Protein AF-A0A081PSC5-F1 (afdb_monomer)

Organism: Streptococcus mitis (NCBI:txid28037)

Mean predicted aligned error: 7.34 Å

Nearest PDB structures (foldseek):
  4cnk-assembly1_A  TM=9.773E-01  e=4.442E-30  Streptococcus cristatus
  2i0z-assembly1_A  TM=8.316E-01  e=9.044E-18  Bacillus cereus
  3v76-assembly1_A-2  TM=8.269E-01  e=2.767E-14  Sinorhizobium meliloti 1021
  2gqf-assembly1_A  TM=8.252E-01  e=1.119E-12  Haemophilus influenzae
  3tpz-assembly1_A  TM=3.972E-01  e=2.425E+00  Escherichia coli K-12

InterPro domains:
  IPR004792 3-Dehydro-bile acid delta(4,6)-reductase-like [PTHR42887] (6-191)
  IPR004792 3-Dehydro-bile acid delta(4,6)-reductase-like [TIGR00275] (6-190)
  IPR023166 BaiN-like, insert domain superfamily [G3DSA:1.10.8.260] (64-120)
  IPR036188 FAD/NAD(P)-binding domain superfamily [G3DSA:3.50.50.60] (138-189)
  IPR036188 FAD/NAD(P)-binding domain superfamily [SSF51905] (135-189)
  IPR055178 RsdA/BaiN/AoA(So)-like, insert domain [PF22780] (6-137)

Radius of gyration: 23.19 Å; Cα contacts (8 Å, |Δi|>4): 315; chains: 1; bounding box: 60×27×67 Å

Structure (mmCIF, N/CA/C/O backbone):
data_AF-A0A081PSC5-F1
#
_entry.id   AF-A0A081PSC5-F1
#
loop_
_atom_site.group_PDB
_atom_site.id
_atom_site.type_symbol
_atom_site.label_atom_id
_atom_site.label_alt_id
_atom_site.label_comp_id
_atom_site.label_asym_id
_atom_site.label_entity_id
_atom_site.label_seq_id
_atom_site.pdbx_PDB_ins_code
_atom_site.Cartn_x
_atom_site.Cartn_y
_atom_site.Cartn_z
_atom_site.occupancy
_atom_site.B_iso_or_equiv
_atom_site.auth_seq_id
_atom_site.auth_comp_id
_atom_site.auth_asym_id
_atom_site.auth_atom_id
_atom_site.pdbx_PDB_model_num
ATOM 1 N N . MET A 1 1 ? -7.783 4.912 -7.500 1.00 77.50 1 MET A N 1
ATOM 2 C CA . MET A 1 1 ? -9.052 5.611 -7.232 1.00 77.50 1 MET A CA 1
ATOM 3 C C . MET A 1 1 ? -9.959 4.643 -6.516 1.00 77.50 1 MET A C 1
ATOM 5 O O . MET A 1 1 ? -9.933 3.459 -6.837 1.00 77.50 1 MET A O 1
ATOM 9 N N . THR A 1 2 ? -10.678 5.112 -5.511 1.00 73.38 2 THR A N 1
ATOM 10 C CA . THR A 1 2 ? -11.573 4.279 -4.696 1.00 73.38 2 THR A CA 1
ATOM 11 C C . THR A 1 2 ? -12.875 5.039 -4.477 1.00 73.38 2 THR A C 1
ATOM 13 O O . THR A 1 2 ? -12.908 6.237 -4.732 1.00 73.38 2 THR A O 1
ATOM 16 N N . ASP A 1 3 ? -13.924 4.361 -4.019 1.00 67.44 3 ASP A N 1
ATOM 17 C CA . ASP A 1 3 ? -15.163 5.006 -3.547 1.00 67.44 3 ASP A CA 1
ATOM 18 C C . ASP A 1 3 ? -15.202 4.988 -2.011 1.00 67.44 3 ASP A C 1
ATOM 20 O O . ASP A 1 3 ? -16.094 4.453 -1.362 1.00 67.44 3 ASP A O 1
ATOM 24 N N . PHE A 1 4 ? -14.099 5.443 -1.423 1.00 67.75 4 PHE A N 1
ATOM 25 C CA . PHE A 1 4 ? -13.811 5.317 0.005 1.00 67.75 4 PHE A CA 1
ATOM 26 C C . PHE A 1 4 ? -14.145 6.656 0.686 1.00 67.75 4 PHE A C 1
ATOM 28 O O . PHE A 1 4 ? -14.132 7.673 -0.001 1.00 67.75 4 PHE A O 1
ATOM 35 N N . PRO A 1 5 ? -14.458 6.746 1.992 1.00 63.97 5 PRO A N 1
ATOM 36 C CA . PRO A 1 5 ? -14.824 8.020 2.624 1.00 63.97 5 PRO A CA 1
ATOM 37 C C . PRO A 1 5 ? -13.650 9.022 2.665 1.00 63.97 5 PRO A C 1
ATOM 39 O O . PRO A 1 5 ? -12.951 9.195 3.664 1.00 63.97 5 PRO A O 1
ATOM 42 N N . HIS A 1 6 ? -13.447 9.720 1.544 1.00 64.94 6 HIS A N 1
ATOM 43 C CA . HIS A 1 6 ? -12.263 10.525 1.252 1.00 64.94 6 HIS A CA 1
ATOM 44 C C . HIS A 1 6 ? -12.118 11.733 2.174 1.00 64.94 6 HIS A C 1
ATOM 46 O O . HIS A 1 6 ? -11.002 12.084 2.542 1.00 64.94 6 HIS A O 1
ATOM 52 N N . LYS A 1 7 ? -13.221 12.360 2.599 1.00 70.88 7 LYS A N 1
ATOM 53 C CA . LYS A 1 7 ? -13.154 13.558 3.452 1.00 70.88 7 LYS A CA 1
ATOM 54 C C . LYS A 1 7 ? -12.634 13.264 4.858 1.00 70.88 7 LYS A C 1
ATOM 56 O O . LYS A 1 7 ? -11.914 14.093 5.407 1.00 70.88 7 LYS A O 1
ATOM 61 N N . THR A 1 8 ? -12.973 12.106 5.419 1.00 82.69 8 THR A N 1
ATOM 62 C CA . THR A 1 8 ? -12.641 11.768 6.809 1.00 82.69 8 THR A CA 1
ATOM 63 C C . THR A 1 8 ? -11.165 11.408 6.951 1.00 82.69 8 THR A C 1
ATOM 65 O O . THR A 1 8 ? -10.491 11.874 7.871 1.00 82.69 8 THR A O 1
ATOM 68 N N . LEU A 1 9 ? -10.641 10.627 6.002 1.00 91.19 9 LEU A N 1
ATOM 69 C CA . LEU A 1 9 ? -9.324 10.002 6.133 1.00 91.19 9 LEU A CA 1
ATOM 70 C C . LEU A 1 9 ? -8.232 10.648 5.272 1.00 91.19 9 LEU A C 1
ATOM 72 O O . LEU A 1 9 ? -7.061 10.342 5.471 1.00 91.19 9 LEU A O 1
ATOM 76 N N . GLN A 1 10 ? -8.558 11.574 4.360 1.00 91.06 10 GLN A N 1
ATOM 77 C CA . GLN A 1 10 ? -7.541 12.241 3.536 1.00 91.06 10 GLN A CA 1
ATOM 78 C C . GLN A 1 10 ? -6.409 12.870 4.366 1.00 91.06 10 GLN A C 1
ATOM 80 O O . GLN A 1 10 ? -6.628 13.523 5.396 1.00 91.06 10 GLN A O 1
ATOM 85 N N . GLY A 1 11 ? -5.184 12.688 3.878 1.00 90.88 11 GLY A N 1
ATOM 86 C CA . GLY A 1 11 ? -3.958 13.185 4.492 1.00 90.88 11 GLY A CA 1
ATOM 87 C C . GLY A 1 11 ? -3.448 12.345 5.663 1.00 90.88 11 GLY A C 1
ATOM 88 O O . GLY A 1 11 ? -2.454 12.730 6.265 1.00 90.88 11 GLY A O 1
ATOM 89 N N . ILE A 1 12 ? -4.110 11.238 6.018 1.00 94.88 12 ILE A N 1
ATOM 90 C CA . ILE A 1 12 ? -3.565 10.280 6.987 1.00 94.88 12 ILE A CA 1
ATOM 91 C C . ILE A 1 12 ? -2.565 9.377 6.267 1.00 94.88 12 ILE A C 1
ATOM 93 O O . ILE A 1 12 ? -2.915 8.740 5.269 1.00 94.88 12 ILE A O 1
ATOM 97 N N . SER A 1 13 ? -1.354 9.314 6.810 1.00 95.31 13 SER A N 1
ATOM 98 C CA . SER A 1 13 ? -0.357 8.299 6.478 1.00 95.31 13 SER A CA 1
ATOM 99 C C . SER A 1 13 ? -0.366 7.211 7.547 1.00 95.31 13 SER A C 1
ATOM 101 O O . SER A 1 13 ? -0.557 7.511 8.726 1.00 95.31 13 SER A O 1
ATOM 103 N N . LEU A 1 14 ? -0.174 5.968 7.123 1.00 96.62 14 LEU A N 1
ATOM 104 C CA . LEU A 1 14 ? 0.049 4.816 7.986 1.00 96.62 14 LEU A CA 1
ATOM 105 C C . LEU A 1 14 ? 1.351 4.149 7.564 1.00 96.62 14 LEU A C 1
ATOM 107 O O . LEU A 1 14 ? 1.588 4.025 6.362 1.00 96.62 14 LEU A O 1
ATO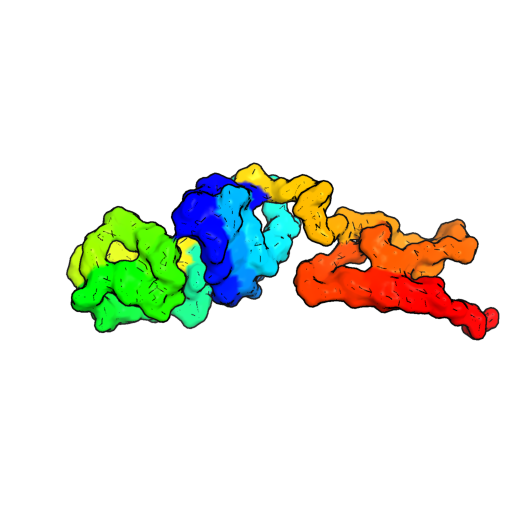M 111 N N . ASP A 1 15 ? 2.128 3.692 8.535 1.00 96.44 15 ASP A N 1
ATOM 112 C CA . ASP A 1 15 ? 3.412 3.034 8.309 1.00 96.44 15 ASP A CA 1
ATOM 113 C C . ASP A 1 15 ? 3.234 1.514 8.377 1.00 96.44 15 ASP A C 1
ATOM 115 O O . ASP A 1 15 ? 2.436 1.016 9.173 1.00 96.44 15 ASP A O 1
ATOM 119 N N . ASP A 1 16 ? 3.946 0.789 7.511 1.00 96.38 16 ASP A N 1
ATOM 120 C CA . ASP A 1 16 ? 4.007 -0.683 7.501 1.00 96.38 16 ASP A CA 1
ATOM 121 C C . ASP A 1 16 ? 2.653 -1.420 7.554 1.00 96.38 16 ASP A C 1
ATOM 123 O O . ASP A 1 16 ? 2.534 -2.501 8.128 1.00 96.38 16 ASP A O 1
ATOM 127 N N . VAL A 1 17 ? 1.620 -0.885 6.896 1.00 98.06 17 VAL A N 1
ATOM 128 C CA . VAL A 1 17 ? 0.311 -1.551 6.774 1.00 98.06 17 VAL A CA 1
ATOM 129 C C . VAL A 1 17 ? 0.300 -2.585 5.658 1.00 98.06 17 VAL A C 1
ATOM 131 O O . VAL A 1 17 ? 1.066 -2.485 4.698 1.00 98.06 17 VAL A O 1
ATOM 134 N N . THR A 1 18 ? -0.603 -3.565 5.737 1.00 98.56 18 THR A N 1
ATOM 135 C CA . THR A 1 18 ? -0.687 -4.632 4.731 1.00 98.56 18 THR A CA 1
ATOM 136 C C . THR A 1 18 ? -1.912 -4.476 3.840 1.00 98.56 18 THR A C 1
ATOM 138 O O . THR A 1 18 ? -3.053 -4.529 4.290 1.00 98.56 18 THR A O 1
ATOM 141 N N . LEU A 1 19 ? -1.671 -4.313 2.539 1.00 97.94 19 LEU A N 1
ATOM 142 C CA . LEU A 1 19 ? -2.693 -4.234 1.503 1.00 97.94 19 LEU A CA 1
ATOM 143 C C . LEU A 1 19 ? -2.700 -5.530 0.686 1.00 97.94 19 LEU A C 1
ATOM 145 O O . LEU A 1 19 ? -1.663 -5.953 0.169 1.00 97.94 19 LEU A O 1
ATOM 149 N N . SER A 1 20 ? -3.879 -6.127 0.524 1.00 98.19 20 SER A N 1
ATOM 150 C CA . SER A 1 20 ? -4.038 -7.458 -0.067 1.00 98.19 20 SER A CA 1
ATOM 151 C C . SER A 1 20 ? -5.105 -7.498 -1.161 1.00 98.19 20 SER A C 1
ATOM 153 O O . SER A 1 20 ? -6.179 -6.904 -1.029 1.00 98.19 20 SER A O 1
ATOM 155 N N . TYR A 1 21 ? -4.818 -8.241 -2.234 1.00 97.31 21 TYR A N 1
ATOM 156 C CA . TYR A 1 21 ? -5.745 -8.553 -3.323 1.00 97.31 21 TYR A CA 1
ATOM 157 C C . TYR A 1 21 ? -5.429 -9.912 -3.960 1.00 97.31 21 TYR A C 1
ATOM 159 O O . TYR A 1 21 ? -4.384 -10.098 -4.591 1.00 97.31 21 TYR A O 1
ATOM 167 N N . GLY A 1 22 ? -6.343 -10.877 -3.821 1.00 95.00 22 GLY A N 1
ATOM 168 C CA . GLY A 1 22 ? -6.116 -12.250 -4.276 1.00 95.00 22 GLY A CA 1
ATOM 169 C C . GLY A 1 22 ? -4.854 -12.835 -3.636 1.00 95.00 22 GLY A C 1
ATOM 170 O O . GLY A 1 22 ? -4.746 -12.891 -2.417 1.00 95.00 22 GLY A O 1
ATOM 171 N N . LYS A 1 23 ? -3.879 -13.234 -4.461 1.00 95.44 23 LYS A N 1
ATOM 172 C CA . LYS A 1 23 ? -2.571 -13.744 -4.005 1.00 95.44 23 LYS A CA 1
ATOM 173 C C . LYS A 1 23 ? -1.525 -12.656 -3.725 1.00 95.44 23 LYS A C 1
ATOM 175 O O . LYS A 1 23 ? -0.403 -12.978 -3.346 1.00 95.44 23 LYS A O 1
ATOM 180 N N . HIS A 1 24 ? -1.836 -11.395 -4.014 1.00 97.19 24 HIS A N 1
ATOM 181 C CA . HIS A 1 24 ? -0.899 -10.285 -3.883 1.00 97.19 24 HIS A CA 1
ATOM 182 C C . HIS A 1 24 ? -1.039 -9.662 -2.499 1.00 97.19 24 HIS A C 1
ATOM 184 O O . HIS A 1 24 ? -2.122 -9.201 -2.145 1.00 97.19 24 HIS A O 1
ATOM 190 N N . VAL A 1 25 ? 0.057 -9.633 -1.745 1.00 98.00 25 VAL A N 1
ATOM 191 C CA . VAL A 1 25 ? 0.138 -9.065 -0.395 1.00 98.00 25 VAL A CA 1
ATOM 192 C C . VAL A 1 25 ? 1.325 -8.111 -0.369 1.00 98.00 25 VAL A C 1
ATOM 194 O O . VAL A 1 25 ? 2.425 -8.484 -0.781 1.00 98.00 25 VAL A O 1
ATOM 197 N N . ILE A 1 26 ? 1.097 -6.864 0.039 1.00 97.75 26 ILE A N 1
ATOM 198 C CA . ILE A 1 26 ? 2.121 -5.818 0.086 1.00 97.75 26 ILE A CA 1
ATOM 199 C C . ILE A 1 26 ? 2.062 -5.134 1.445 1.00 97.75 26 ILE A C 1
ATOM 201 O O . ILE A 1 26 ? 1.050 -4.515 1.767 1.00 97.75 26 ILE A O 1
ATOM 205 N N . THR A 1 27 ? 3.169 -5.185 2.181 1.00 98.12 27 THR A N 1
ATOM 206 C CA . THR A 1 27 ? 3.359 -4.446 3.435 1.00 98.12 27 THR A CA 1
ATOM 207 C C . THR A 1 27 ? 4.270 -3.250 3.189 1.00 98.12 27 THR A C 1
ATOM 209 O O . THR A 1 27 ? 5.391 -3.427 2.702 1.00 98.12 27 THR A O 1
ATOM 212 N N . HIS A 1 28 ? 3.752 -2.041 3.413 1.00 97.31 28 HIS A N 1
ATOM 213 C CA . HIS A 1 28 ? 4.481 -0.772 3.320 1.00 97.31 28 HIS A CA 1
ATOM 214 C C . HIS A 1 28 ? 3.583 0.388 3.777 1.00 97.31 28 HIS A C 1
ATOM 216 O O . HIS A 1 28 ? 2.371 0.233 3.912 1.00 97.31 28 HIS A O 1
ATOM 222 N N . ASP A 1 29 ? 4.154 1.583 3.870 1.00 96.31 29 ASP A N 1
ATOM 223 C CA . ASP A 1 29 ? 3.412 2.823 4.076 1.00 96.31 29 ASP A CA 1
ATOM 224 C C . ASP A 1 29 ? 2.289 3.055 3.051 1.00 96.31 29 ASP A C 1
ATOM 226 O O . ASP A 1 29 ? 2.409 2.804 1.838 1.00 96.31 29 ASP A O 1
ATOM 230 N N . LEU A 1 30 ? 1.199 3.622 3.557 1.00 96.75 30 LEU A N 1
ATOM 231 C CA . LEU A 1 30 ? -0.016 3.944 2.827 1.00 96.75 30 LEU A CA 1
ATOM 232 C C . LEU A 1 30 ? -0.443 5.377 3.134 1.00 96.75 30 LEU A C 1
ATOM 234 O O . LEU A 1 30 ? -0.438 5.809 4.281 1.00 96.75 30 LEU A O 1
ATOM 238 N N . LEU A 1 31 ? -0.880 6.101 2.107 1.00 94.75 31 LEU A N 1
ATOM 239 C CA . LEU A 1 31 ? -1.438 7.444 2.239 1.00 94.75 31 LEU A CA 1
ATOM 240 C C . LEU A 1 31 ? -2.881 7.463 1.739 1.00 94.75 31 LEU A C 1
ATOM 242 O O . LEU A 1 31 ? -3.151 7.148 0.578 1.00 94.75 31 LEU A O 1
ATOM 246 N N . PHE A 1 32 ? -3.804 7.923 2.575 1.00 93.94 32 PHE A N 1
ATOM 247 C CA . PHE A 1 32 ? -5.156 8.253 2.138 1.00 93.94 32 PHE A CA 1
ATOM 248 C C . PHE A 1 32 ? -5.172 9.628 1.461 1.00 93.94 32 PHE A C 1
ATOM 250 O O . PHE A 1 32 ? -4.710 10.627 2.010 1.00 93.94 32 PHE A O 1
ATOM 257 N N . THR A 1 33 ? -5.747 9.709 0.265 1.00 91.31 33 THR A N 1
ATOM 258 C CA . THR A 1 33 ? -5.845 10.942 -0.532 1.00 91.31 33 THR A CA 1
ATOM 259 C C . THR A 1 33 ? -7.301 11.273 -0.858 1.00 91.31 33 THR A C 1
ATOM 261 O O . THR A 1 33 ? -8.198 10.439 -0.711 1.00 91.31 33 THR A O 1
ATOM 264 N N . HIS A 1 34 ? -7.535 12.482 -1.371 1.00 85.12 34 HIS A N 1
ATOM 265 C CA . HIS A 1 34 ? -8.867 12.952 -1.763 1.00 85.12 34 HIS A CA 1
ATOM 266 C C . HIS A 1 34 ? -9.496 12.172 -2.934 1.00 85.12 34 HIS A C 1
ATOM 268 O O . HIS A 1 34 ? -10.688 12.316 -3.176 1.00 85.12 34 HIS A O 1
ATOM 274 N N . PHE A 1 35 ? -8.721 11.350 -3.651 1.00 82.94 35 PHE A N 1
ATOM 275 C CA . PHE A 1 35 ? -9.189 10.550 -4.793 1.00 82.94 35 PHE A CA 1
ATOM 276 C C . PHE A 1 35 ? -8.926 9.042 -4.650 1.00 82.94 35 PHE A C 1
ATOM 278 O O . PHE A 1 35 ? -9.171 8.280 -5.588 1.00 82.94 35 PHE A O 1
ATOM 285 N N . GLY A 1 36 ? -8.343 8.577 -3.542 1.00 88.81 36 GLY A N 1
ATOM 286 C CA . GLY A 1 36 ? -7.940 7.175 -3.419 1.00 88.81 36 GLY A CA 1
ATOM 287 C C . GLY A 1 36 ? -6.840 6.910 -2.410 1.00 88.81 36 GLY A C 1
ATOM 288 O O . GLY A 1 36 ? -6.571 7.708 -1.516 1.00 88.81 36 GLY A O 1
ATOM 289 N N . LEU A 1 37 ? -6.167 5.787 -2.621 1.00 93.00 37 LEU A N 1
ATOM 290 C CA . LEU A 1 37 ? -4.963 5.398 -1.905 1.00 93.00 37 LEU A CA 1
ATOM 291 C C . LEU A 1 37 ? -3.716 5.791 -2.707 1.00 93.00 37 LEU A C 1
ATOM 293 O O . LEU A 1 37 ? -3.699 5.695 -3.937 1.00 93.00 37 LEU A O 1
ATOM 297 N N . SER A 1 38 ? -2.683 6.215 -1.993 1.00 91.62 38 SER A N 1
ATOM 298 C CA . SER A 1 38 ? -1.334 6.500 -2.477 1.00 91.62 38 SER A CA 1
ATOM 299 C C . SER A 1 38 ? -0.318 5.915 -1.486 1.00 91.62 38 SER A C 1
ATOM 301 O O . SER A 1 38 ? -0.672 5.108 -0.626 1.00 91.62 38 SER A O 1
ATOM 303 N N . GLY A 1 39 ? 0.947 6.295 -1.611 1.00 92.19 39 GLY A N 1
ATOM 304 C CA . GLY A 1 39 ? 2.045 5.706 -0.854 1.00 92.19 39 GLY A CA 1
ATOM 305 C C . GLY A 1 39 ? 2.539 4.394 -1.477 1.00 92.19 39 GLY A C 1
ATOM 306 O O . GLY A 1 39 ? 1.892 3.840 -2.376 1.00 92.19 39 GLY A O 1
ATOM 307 N N . PRO A 1 40 ? 3.714 3.904 -1.056 1.00 93.25 40 PRO A N 1
ATOM 308 C CA . PRO A 1 40 ? 4.356 2.749 -1.674 1.00 93.25 40 PRO A CA 1
ATOM 309 C C . PRO A 1 40 ? 3.481 1.488 -1.717 1.00 93.25 40 PRO A C 1
ATOM 311 O O . PRO A 1 40 ? 3.495 0.800 -2.741 1.00 93.25 40 PRO A O 1
ATOM 314 N N . ALA A 1 41 ? 2.677 1.210 -0.682 1.00 95.69 41 ALA A N 1
ATOM 315 C CA . ALA A 1 41 ? 1.779 0.053 -0.676 1.00 95.69 41 ALA A CA 1
ATOM 316 C C . ALA A 1 41 ? 0.752 0.124 -1.819 1.00 95.69 41 ALA A C 1
ATOM 318 O O . ALA A 1 41 ? 0.646 -0.800 -2.633 1.00 95.69 41 ALA A O 1
ATOM 319 N N . ALA A 1 42 ? 0.053 1.256 -1.949 1.00 94.06 42 ALA A N 1
ATOM 320 C CA . ALA A 1 42 ? -0.933 1.463 -3.009 1.00 94.06 42 ALA A CA 1
ATOM 321 C C . ALA A 1 42 ? -0.291 1.502 -4.403 1.00 94.06 42 ALA A C 1
ATOM 323 O O . ALA A 1 42 ? -0.833 0.928 -5.348 1.00 94.06 42 ALA A O 1
ATOM 324 N N . LEU A 1 43 ? 0.874 2.145 -4.543 1.00 91.31 43 LEU A N 1
ATOM 325 C CA . LEU A 1 43 ? 1.589 2.240 -5.818 1.00 91.31 43 LEU A CA 1
ATOM 326 C C . LEU A 1 43 ? 2.030 0.863 -6.320 1.00 91.31 43 LEU A C 1
ATOM 328 O O . LEU A 1 43 ? 1.834 0.548 -7.495 1.00 91.31 43 LEU A O 1
ATOM 332 N N . ARG A 1 44 ? 2.558 0.009 -5.438 1.00 91.94 44 ARG A N 1
ATOM 333 C CA . ARG A 1 44 ? 2.899 -1.377 -5.784 1.00 91.94 44 ARG A CA 1
ATOM 334 C C . ARG A 1 44 ? 1.642 -2.177 -6.132 1.00 91.94 44 ARG A C 1
ATOM 336 O O . ARG A 1 44 ? 1.615 -2.833 -7.174 1.00 91.94 44 ARG A O 1
ATOM 343 N N . MET A 1 45 ? 0.579 -2.050 -5.332 1.00 94.56 45 MET A N 1
ATOM 344 C CA . MET A 1 45 ? -0.683 -2.764 -5.559 1.00 94.56 45 MET A CA 1
ATOM 345 C C . MET A 1 45 ? -1.367 -2.353 -6.872 1.00 94.56 45 MET A C 1
ATOM 347 O O . MET A 1 45 ? -1.991 -3.181 -7.534 1.00 94.56 45 MET A O 1
ATOM 351 N N . SER A 1 46 ? -1.182 -1.104 -7.317 1.00 91.38 46 SER A N 1
ATOM 352 C CA . SER A 1 46 ? -1.756 -0.573 -8.565 1.00 91.38 46 SER A CA 1
ATOM 353 C C . SER A 1 46 ? -1.361 -1.359 -9.826 1.00 91.38 46 SER A C 1
ATOM 355 O O . SER A 1 46 ? -2.063 -1.305 -10.840 1.00 91.38 46 SER A O 1
ATOM 357 N N . SER A 1 47 ? -0.267 -2.127 -9.766 1.00 88.69 47 SER A N 1
ATOM 358 C CA . SER A 1 47 ? 0.168 -3.010 -10.855 1.00 88.69 47 SER A CA 1
ATOM 359 C C . SER A 1 47 ? -0.762 -4.209 -11.066 1.00 88.69 47 SER A C 1
ATOM 361 O O . SER A 1 47 ? -0.753 -4.793 -12.151 1.00 88.69 47 SER A O 1
ATOM 363 N N . PHE A 1 48 ? -1.562 -4.565 -10.057 1.00 90.56 48 PHE A N 1
ATOM 364 C CA . PHE A 1 48 ? -2.409 -5.762 -10.038 1.00 90.56 48 PHE A CA 1
ATOM 365 C C . PHE A 1 48 ? -3.909 -5.459 -10.135 1.00 90.56 48 PHE A C 1
ATOM 367 O O . PHE A 1 48 ? -4.693 -6.387 -10.315 1.00 90.56 48 PHE A O 1
ATOM 374 N N . VAL A 1 49 ? -4.305 -4.185 -10.064 1.00 90.75 49 VAL A N 1
ATOM 375 C CA . VAL A 1 49 ? -5.711 -3.749 -10.115 1.00 90.75 49 VAL A CA 1
ATOM 376 C C . VAL A 1 49 ? -5.989 -2.842 -11.313 1.00 90.75 49 VAL A C 1
ATOM 378 O O . VAL A 1 49 ? -5.095 -2.159 -11.830 1.00 90.75 49 VAL A O 1
ATOM 381 N N . LYS A 1 50 ? -7.238 -2.837 -11.785 1.00 85.75 50 LYS A N 1
ATOM 382 C CA . LYS A 1 50 ? -7.678 -2.045 -12.946 1.00 8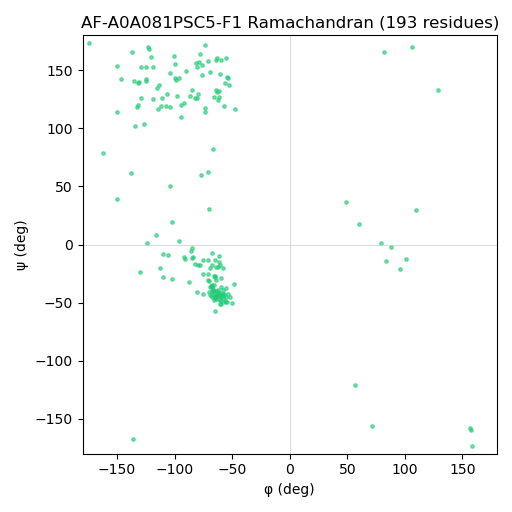5.75 50 LYS A CA 1
ATOM 383 C C . LYS A 1 50 ? -8.938 -1.214 -12.677 1.00 85.75 50 LYS A C 1
ATOM 385 O O . LYS A 1 50 ? -9.096 -0.182 -13.327 1.00 85.75 50 LYS A O 1
ATOM 390 N N . GLY A 1 51 ? -9.763 -1.603 -11.711 1.00 88.06 51 GLY A N 1
ATOM 391 C CA . GLY A 1 51 ? -11.078 -1.050 -11.388 1.00 88.06 51 GLY A CA 1
ATOM 392 C C . GLY A 1 51 ? -12.126 -2.167 -11.307 1.00 88.06 51 GLY A C 1
ATOM 393 O O . GLY A 1 51 ? -12.195 -3.012 -12.196 1.00 88.06 51 GLY A O 1
ATOM 394 N N . GLY A 1 52 ? -12.947 -2.152 -10.254 1.00 89.81 52 GLY A N 1
ATOM 395 C CA . GLY A 1 52 ? -13.950 -3.173 -9.929 1.00 89.81 52 GLY A CA 1
ATOM 396 C C . GLY A 1 52 ? -13.512 -4.157 -8.837 1.00 89.81 52 GLY A C 1
ATOM 397 O O . GLY A 1 52 ? -14.345 -4.884 -8.302 1.00 89.81 52 GLY A O 1
ATOM 398 N N . GLU A 1 53 ? -12.228 -4.181 -8.478 1.00 94.19 53 GLU A N 1
ATOM 399 C CA . GLU A 1 53 ? -11.700 -5.033 -7.413 1.00 94.19 53 GLU A CA 1
ATOM 400 C C . GLU A 1 53 ? -11.981 -4.468 -6.009 1.00 94.19 53 GLU A C 1
ATOM 402 O O . GLU A 1 53 ? -12.132 -3.260 -5.824 1.00 94.19 53 GLU A O 1
ATOM 407 N N . VAL A 1 54 ? -11.975 -5.334 -4.992 1.00 95.62 54 VAL A N 1
ATOM 408 C CA . VAL A 1 54 ? -12.041 -4.937 -3.576 1.00 95.62 54 VAL A CA 1
ATOM 409 C C . VAL A 1 54 ? -10.735 -5.324 -2.893 1.00 95.62 54 VAL A C 1
ATOM 411 O O . VAL A 1 54 ? -10.399 -6.505 -2.801 1.00 95.62 54 VAL A O 1
ATOM 414 N N . LEU A 1 55 ? -9.997 -4.323 -2.419 1.00 96.44 55 LEU A N 1
ATOM 415 C CA . LEU A 1 55 ? -8.785 -4.521 -1.628 1.00 96.44 55 LEU A CA 1
ATOM 416 C C . LEU A 1 55 ? -9.145 -4.818 -0.172 1.00 96.44 55 LEU A C 1
ATOM 418 O O . LEU A 1 55 ? -10.177 -4.363 0.320 1.00 96.44 55 LEU A O 1
ATOM 422 N N . SER A 1 56 ? -8.270 -5.540 0.522 1.00 97.75 56 SER A N 1
ATOM 423 C CA . SER A 1 56 ? -8.314 -5.704 1.977 1.00 97.75 56 SER A CA 1
ATOM 424 C C . SER A 1 56 ? -7.125 -4.974 2.586 1.00 97.75 56 SER A C 1
ATOM 426 O O . SER A 1 56 ? -5.995 -5.221 2.168 1.00 97.75 56 SER A O 1
ATOM 428 N N . LEU A 1 57 ? -7.375 -4.084 3.540 1.00 97.88 57 LEU A N 1
ATOM 429 C CA . LEU A 1 57 ? -6.349 -3.354 4.275 1.00 97.88 57 LEU A CA 1
ATOM 430 C C . LEU A 1 57 ? -6.330 -3.816 5.733 1.00 97.88 57 LEU A C 1
ATOM 432 O O . LEU A 1 57 ? -7.314 -3.649 6.447 1.00 97.88 57 LEU A O 1
ATOM 436 N N . ASP A 1 58 ? -5.195 -4.353 6.154 1.00 98.44 58 ASP A N 1
ATOM 437 C CA . ASP A 1 58 ? -4.855 -4.582 7.553 1.00 98.44 58 ASP A CA 1
ATOM 438 C C . ASP A 1 58 ? -4.053 -3.379 8.051 1.00 98.44 58 ASP A C 1
ATOM 440 O O . ASP A 1 58 ? -2.924 -3.150 7.600 1.00 98.44 58 ASP A O 1
ATOM 444 N N . VAL A 1 59 ? -4.657 -2.575 8.930 1.00 97.25 59 VAL A N 1
ATOM 445 C CA . VAL A 1 59 ? -4.024 -1.346 9.437 1.00 97.25 59 VAL A CA 1
ATOM 446 C C . VAL A 1 59 ? -3.083 -1.591 10.621 1.00 97.25 59 VAL A C 1
ATOM 448 O O . VAL A 1 59 ? -2.368 -0.670 11.002 1.00 97.25 59 VAL A O 1
ATOM 451 N N . LEU A 1 60 ? -3.085 -2.796 11.204 1.00 97.62 60 LEU A N 1
ATOM 452 C CA . LEU A 1 60 ? -2.228 -3.184 12.331 1.00 97.62 60 LEU A CA 1
ATOM 453 C C . LEU A 1 60 ? -1.668 -4.603 12.117 1.00 97.62 60 LEU A C 1
ATOM 455 O O . LEU A 1 60 ? -1.956 -5.500 12.911 1.00 97.62 60 LEU A O 1
ATOM 459 N N . PRO A 1 61 ? -0.886 -4.857 11.051 1.00 97.38 61 PRO A N 1
ATOM 460 C CA . PRO A 1 61 ? -0.378 -6.198 10.738 1.00 97.38 61 PRO A CA 1
ATOM 461 C C . PRO A 1 61 ? 0.539 -6.797 11.811 1.00 97.38 61 PRO A C 1
ATOM 463 O O . PRO A 1 61 ? 0.713 -8.010 11.862 1.00 97.38 61 PRO A O 1
ATOM 466 N N . GLN A 1 62 ? 1.099 -5.961 12.680 1.00 96.38 62 GLN A N 1
ATOM 467 C CA . GLN A 1 62 ? 1.940 -6.338 13.809 1.00 96.38 62 GLN A CA 1
ATOM 468 C C . GLN A 1 62 ? 1.173 -6.920 15.008 1.00 96.38 62 GLN A C 1
ATOM 470 O O . GLN A 1 62 ? 1.812 -7.461 15.903 1.00 96.38 62 GLN A O 1
ATOM 475 N N . LEU A 1 63 ? -0.158 -6.795 15.045 1.00 97.12 63 LEU A N 1
ATOM 476 C CA . LEU A 1 63 ? -1.011 -7.366 16.093 1.00 97.12 63 LEU A CA 1
ATOM 477 C C . LEU A 1 63 ? -1.936 -8.421 15.489 1.00 97.12 63 LEU A C 1
ATOM 479 O O . LEU A 1 63 ? -2.536 -8.180 14.436 1.00 97.12 63 LEU A O 1
ATOM 483 N N . SER A 1 64 ? -2.075 -9.575 16.140 1.00 97.88 64 SER A N 1
ATOM 484 C CA . SER A 1 64 ? -3.080 -10.566 15.748 1.00 97.88 64 SER A CA 1
ATOM 485 C C . SER A 1 64 ? -4.501 -10.118 16.134 1.00 97.88 64 SER A C 1
ATOM 487 O O . SER A 1 64 ? -4.697 -9.104 16.810 1.00 97.88 64 SER A O 1
ATOM 489 N N . GLU A 1 65 ? -5.520 -10.855 15.686 1.00 97.69 65 GLU A N 1
ATOM 490 C CA . GLU A 1 65 ? -6.906 -10.618 16.123 1.00 97.69 65 GLU A CA 1
ATOM 491 C C . GLU A 1 65 ? -7.051 -10.838 17.637 1.00 97.69 65 GLU A C 1
ATOM 493 O O . GLU A 1 65 ? -7.710 -10.058 18.330 1.00 97.69 65 GLU A O 1
ATOM 498 N N . GLU A 1 66 ? -6.365 -11.852 18.165 1.00 97.94 66 GLU A N 1
ATOM 499 C CA . GLU A 1 66 ? -6.308 -12.160 19.592 1.00 97.94 66 GLU A CA 1
ATOM 500 C C . GLU A 1 66 ? -5.616 -11.043 20.383 1.00 97.94 66 GLU A C 1
ATOM 502 O O . GLU A 1 66 ? -6.139 -10.625 21.416 1.00 97.94 66 GLU A O 1
ATOM 507 N N . ASP A 1 67 ? -4.500 -10.505 19.877 1.00 98.25 67 ASP A N 1
ATOM 508 C CA . ASP A 1 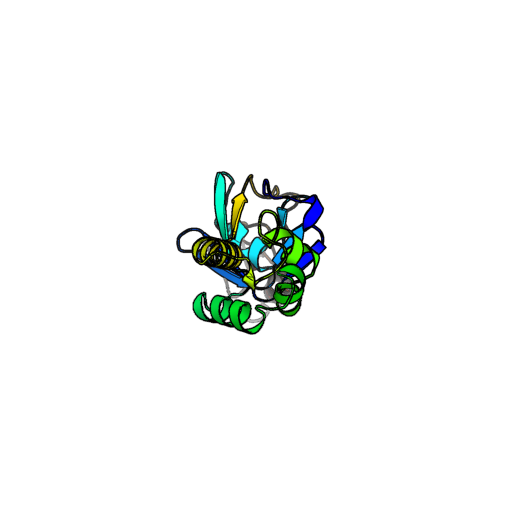67 ? -3.790 -9.389 20.515 1.00 98.25 67 ASP A CA 1
ATOM 509 C C . ASP A 1 67 ? -4.671 -8.134 20.592 1.00 98.25 67 ASP A C 1
ATOM 511 O O . ASP A 1 67 ? -4.711 -7.455 21.619 1.00 98.25 67 ASP A O 1
ATOM 515 N N . LEU A 1 68 ? -5.409 -7.822 19.519 1.00 97.81 68 LEU A N 1
ATOM 516 C CA . LEU A 1 68 ? -6.333 -6.684 19.497 1.00 97.81 68 LEU A CA 1
ATOM 517 C C . LEU A 1 68 ? -7.506 -6.876 20.459 1.00 97.81 68 LEU A C 1
ATOM 519 O O . LEU A 1 68 ? -7.910 -5.928 21.135 1.00 97.81 68 LEU A O 1
ATOM 523 N N . THR A 1 69 ? -8.036 -8.094 20.539 1.00 97.94 69 THR A N 1
ATOM 524 C CA . THR A 1 69 ? -9.123 -8.435 21.463 1.00 97.94 69 THR A CA 1
ATOM 525 C C . THR A 1 69 ? -8.658 -8.304 22.913 1.00 97.94 69 THR A C 1
ATOM 527 O O . THR A 1 69 ? -9.322 -7.650 23.720 1.00 97.94 69 THR A O 1
ATOM 530 N N . ALA A 1 70 ? -7.476 -8.841 23.234 1.00 98.06 70 ALA A N 1
ATOM 531 C CA . ALA A 1 70 ? -6.858 -8.696 24.548 1.00 98.06 70 ALA A CA 1
ATOM 532 C C . ALA A 1 70 ? -6.592 -7.222 24.890 1.00 98.06 70 ALA A C 1
ATOM 534 O O . ALA A 1 70 ? -6.941 -6.766 25.979 1.00 98.06 70 ALA A O 1
ATOM 535 N N . PHE A 1 71 ? -6.068 -6.446 23.937 1.00 98.25 71 PHE A N 1
ATOM 536 C CA . PHE A 1 71 ? -5.845 -5.011 24.100 1.00 98.25 71 PHE A CA 1
ATOM 537 C C . PHE A 1 71 ? -7.138 -4.252 24.438 1.00 98.25 71 PHE A C 1
ATOM 539 O O . PHE A 1 71 ? -7.131 -3.367 25.300 1.00 98.25 71 PHE A O 1
ATOM 546 N N . LEU A 1 72 ? -8.255 -4.569 23.777 1.00 97.56 72 LEU A N 1
ATOM 547 C CA . LEU A 1 72 ? -9.546 -3.955 24.088 1.00 97.56 72 LEU A CA 1
ATOM 548 C C . LEU A 1 72 ? -9.984 -4.307 25.518 1.00 97.56 72 LEU A C 1
ATOM 550 O O . LEU A 1 72 ? -10.322 -3.400 26.282 1.00 97.56 72 LEU A O 1
ATOM 554 N N . GLU A 1 73 ? -9.895 -5.573 25.926 1.00 96.56 73 GLU A N 1
ATOM 555 C CA . GLU A 1 73 ? -10.281 -5.989 27.282 1.00 96.56 73 GLU A CA 1
ATOM 556 C C . GLU A 1 73 ? -9.418 -5.327 28.373 1.00 96.56 73 GLU A C 1
ATOM 558 O O . GLU A 1 73 ? -9.942 -4.824 29.370 1.00 96.56 73 GLU A O 1
ATOM 563 N N . GLU A 1 74 ? -8.105 -5.202 28.161 1.00 97.50 74 GLU A N 1
ATOM 564 C CA . GLU A 1 74 ? -7.209 -4.463 29.066 1.00 97.50 74 GLU A CA 1
ATOM 565 C C . GLU A 1 74 ? -7.603 -2.984 29.210 1.00 97.50 74 GLU A C 1
ATOM 567 O O . GLU A 1 74 ? -7.389 -2.354 30.249 1.00 97.50 74 GLU A O 1
ATOM 572 N N . ASN A 1 75 ? -8.224 -2.417 28.174 1.00 97.38 75 ASN A N 1
ATOM 573 C CA . ASN A 1 75 ? -8.670 -1.030 28.125 1.00 97.38 75 ASN A CA 1
ATOM 574 C C . ASN A 1 75 ? -10.187 -0.877 28.347 1.00 97.38 75 ASN A C 1
ATOM 576 O O . ASN A 1 75 ? -10.735 0.188 28.047 1.00 97.38 75 ASN A O 1
ATOM 580 N N . ARG A 1 76 ? -10.856 -1.880 28.939 1.00 96.38 76 ARG A N 1
ATOM 581 C CA . ARG A 1 76 ? -12.323 -1.955 29.119 1.00 96.38 76 ARG A CA 1
ATOM 582 C C . ARG A 1 76 ? -12.997 -0.701 29.694 1.00 96.38 76 ARG A C 1
ATOM 584 O O . ARG A 1 76 ? -14.127 -0.372 29.332 1.00 96.38 76 ARG A O 1
ATOM 591 N N . GLU A 1 77 ? -12.317 0.021 30.587 1.00 96.75 77 GLU A N 1
ATOM 592 C CA . GLU A 1 77 ? -12.858 1.226 31.236 1.00 96.75 77 GLU A CA 1
ATOM 593 C C . GLU A 1 77 ? -12.743 2.506 30.391 1.00 96.75 77 GLU A C 1
ATOM 595 O O . GLU A 1 77 ? -13.429 3.498 30.670 1.00 96.75 77 GLU A O 1
ATOM 600 N N . LYS A 1 78 ? -11.898 2.503 29.353 1.00 96.94 78 LYS A N 1
ATOM 601 C CA . LYS A 1 78 ? -11.726 3.640 28.442 1.00 96.94 78 LYS A CA 1
ATOM 602 C C . LYS A 1 78 ? -12.873 3.708 27.429 1.00 96.94 78 LYS A C 1
ATOM 604 O O . LYS A 1 78 ? -13.616 2.749 27.209 1.00 96.94 78 LYS A O 1
ATOM 609 N N . SER A 1 79 ? -13.007 4.866 26.781 1.00 97.50 79 SER A N 1
ATOM 610 C CA . SER A 1 79 ? -13.793 4.939 25.548 1.00 97.50 79 SER A CA 1
ATOM 611 C C . SER A 1 79 ? -13.080 4.185 24.425 1.00 97.50 79 SER A C 1
ATOM 613 O O . SER A 1 79 ? -11.846 4.176 24.383 1.00 97.50 79 SER A O 1
ATOM 615 N N . LEU A 1 80 ? -13.835 3.593 23.495 1.00 97.19 80 LEU A N 1
ATOM 616 C CA . LEU A 1 80 ? -13.275 2.866 22.349 1.00 97.19 80 LEU A CA 1
ATOM 617 C C . LEU A 1 80 ? -12.323 3.743 21.540 1.00 97.19 80 LEU A C 1
ATOM 619 O O . LEU A 1 80 ? -11.204 3.337 21.234 1.00 97.19 80 LEU A O 1
ATOM 623 N N . LYS A 1 81 ? -12.734 4.990 21.274 1.00 96.94 81 LYS A N 1
ATOM 624 C CA . LYS A 1 81 ? -11.898 5.985 20.595 1.00 96.94 81 LYS A CA 1
ATOM 625 C C . LYS A 1 81 ? -10.561 6.161 21.318 1.00 96.94 81 LYS A C 1
ATOM 627 O O . LYS A 1 81 ? -9.518 6.118 20.679 1.00 96.94 81 LYS A O 1
ATOM 632 N N . ASN A 1 82 ? -10.570 6.365 22.637 1.00 97.44 82 ASN A N 1
ATOM 633 C CA . ASN A 1 82 ? -9.339 6.620 23.390 1.00 97.44 82 ASN A CA 1
ATOM 634 C C . ASN A 1 82 ? -8.448 5.381 23.513 1.00 97.44 82 ASN A C 1
ATOM 636 O O . ASN A 1 82 ? -7.234 5.543 23.580 1.00 97.44 82 ASN A O 1
ATOM 640 N N . ALA A 1 83 ? -9.027 4.178 23.534 1.00 97.62 83 ALA A N 1
ATOM 641 C CA . ALA A 1 83 ? -8.263 2.939 23.447 1.00 97.62 83 ALA A CA 1
ATOM 642 C C . ALA A 1 83 ? -7.579 2.835 22.075 1.00 97.62 83 ALA A C 1
ATOM 644 O O . ALA A 1 83 ? -6.358 2.817 22.000 1.00 97.62 83 ALA A O 1
ATOM 645 N N . LEU A 1 84 ? -8.331 2.889 20.972 1.00 97.44 84 LEU A N 1
ATOM 646 C CA . LEU A 1 84 ? -7.757 2.735 19.629 1.00 97.44 84 LEU A CA 1
ATOM 647 C C . LEU A 1 84 ? -6.791 3.861 19.236 1.00 97.44 84 LEU A C 1
ATOM 649 O O . LEU A 1 84 ? -5.861 3.620 18.472 1.00 97.44 84 LEU A O 1
ATOM 653 N N . LYS A 1 85 ? -6.945 5.073 19.783 1.00 96.69 85 LYS A N 1
ATOM 654 C CA . LYS A 1 85 ? -6.015 6.197 19.568 1.00 96.69 85 LYS A CA 1
ATOM 655 C C . LYS A 1 85 ? -4.583 5.935 20.038 1.00 96.69 85 LYS A C 1
ATOM 657 O O . LYS A 1 85 ? -3.69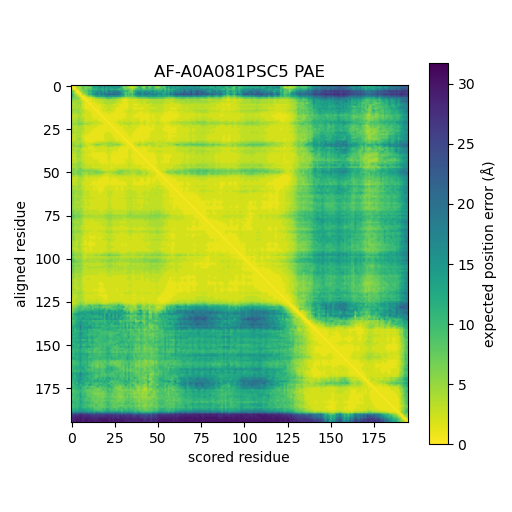2 6.678 19.639 1.00 96.69 85 LYS A O 1
ATOM 662 N N . THR A 1 86 ? -4.344 4.932 20.885 1.00 96.50 86 THR A N 1
ATOM 663 C CA . THR A 1 86 ? -2.972 4.556 21.262 1.00 96.50 86 THR A CA 1
ATOM 664 C C . THR A 1 86 ? -2.288 3.699 20.201 1.00 96.50 86 THR A C 1
ATOM 666 O O . THR A 1 86 ? -1.070 3.575 20.234 1.00 96.50 86 THR A O 1
ATOM 669 N N . LEU A 1 87 ? -3.059 3.104 19.284 1.00 96.81 87 LEU A N 1
ATOM 670 C CA . LEU A 1 87 ? -2.568 2.244 18.204 1.00 96.81 87 LEU A CA 1
ATOM 671 C C . LEU A 1 87 ? -2.707 2.899 16.822 1.00 96.81 87 LEU A C 1
ATOM 673 O O . LEU A 1 87 ? -1.945 2.588 15.914 1.00 96.81 87 LEU A O 1
ATOM 677 N N . LEU A 1 88 ? -3.683 3.796 16.651 1.00 96.69 88 LEU A N 1
ATOM 678 C CA . LEU A 1 88 ? -4.072 4.373 15.366 1.00 96.69 88 LEU A CA 1
ATOM 679 C C . LEU A 1 88 ? -4.130 5.907 15.418 1.00 96.69 88 LEU A C 1
ATOM 681 O O . LEU A 1 88 ? -4.465 6.483 16.458 1.00 96.69 88 LEU A O 1
ATOM 685 N N . PRO A 1 89 ? -3.923 6.596 14.278 1.00 96.38 89 PRO A N 1
ATOM 686 C CA . PRO A 1 89 ? -4.204 8.023 14.167 1.00 96.38 89 PRO A CA 1
ATOM 687 C C . PRO A 1 89 ? -5.646 8.359 14.564 1.00 96.38 89 PRO A C 1
ATOM 689 O O . PRO A 1 89 ? -6.578 7.626 14.236 1.00 96.38 89 PRO A O 1
ATOM 692 N N . GLU A 1 90 ? -5.849 9.516 15.199 1.00 95.31 90 GLU A N 1
ATOM 693 C CA . GLU A 1 90 ? -7.142 9.905 15.784 1.00 95.31 90 GLU A CA 1
ATOM 694 C C . GLU A 1 90 ? -8.334 9.758 14.842 1.00 95.31 90 GLU A C 1
ATOM 696 O O . GLU A 1 90 ? -9.326 9.128 15.199 1.00 95.31 90 GLU A O 1
ATOM 701 N N . ARG A 1 91 ? -8.222 10.309 13.635 1.00 94.75 91 ARG A N 1
ATOM 702 C CA . ARG A 1 91 ? -9.304 10.285 12.645 1.00 94.75 91 ARG A CA 1
ATOM 703 C C . ARG A 1 91 ? -9.617 8.871 12.145 1.00 94.75 91 ARG A C 1
ATOM 705 O O . ARG A 1 91 ? -10.743 8.607 11.737 1.00 94.75 91 ARG A O 1
ATOM 712 N N . LEU A 1 92 ? -8.636 7.967 12.174 1.00 95.31 92 LEU A N 1
ATOM 713 C CA . LEU A 1 92 ? -8.830 6.570 11.793 1.00 95.31 92 LEU A CA 1
ATOM 714 C C . LEU A 1 92 ? -9.465 5.769 12.935 1.00 95.31 92 LEU A C 1
ATOM 716 O O . LEU A 1 92 ? -10.390 5.002 12.694 1.00 95.31 92 LEU A O 1
ATOM 720 N N . ALA A 1 93 ? -9.034 6.006 14.177 1.00 96.50 93 ALA A N 1
ATOM 721 C CA . ALA A 1 93 ? -9.702 5.458 15.354 1.00 96.50 93 ALA A CA 1
ATOM 722 C C . ALA A 1 93 ? -11.175 5.899 15.404 1.00 96.50 93 ALA A C 1
ATOM 724 O O . ALA A 1 93 ? -12.055 5.065 15.580 1.00 96.50 93 ALA A O 1
ATOM 725 N N . GLU A 1 94 ? -11.458 7.187 15.173 1.00 95.25 94 GLU A N 1
ATOM 726 C CA . GLU A 1 94 ? -12.828 7.704 15.058 1.00 95.25 94 GLU A CA 1
ATOM 727 C C . GLU A 1 94 ? -13.631 7.008 13.965 1.00 95.25 94 GLU A C 1
ATOM 729 O O . GLU A 1 94 ? -14.789 6.683 14.192 1.00 95.25 94 GLU A O 1
ATOM 734 N N . PHE A 1 95 ? -13.031 6.771 12.799 1.00 95.12 95 PHE A N 1
ATOM 735 C CA . PHE A 1 95 ? -13.690 6.082 11.696 1.00 95.12 95 PHE A CA 1
ATOM 736 C C . PHE A 1 95 ? -14.122 4.658 12.073 1.00 95.12 95 PHE A C 1
ATOM 738 O O . PHE A 1 95 ? -15.257 4.285 11.794 1.00 95.12 95 PHE A O 1
ATOM 745 N N . PHE A 1 96 ? -13.261 3.884 12.741 1.00 95.81 96 PHE A N 1
ATOM 746 C CA . PHE A 1 96 ? -13.575 2.498 13.105 1.00 95.81 96 PHE A CA 1
ATOM 747 C C . PHE A 1 96 ? -14.637 2.365 14.199 1.00 95.81 96 PHE A C 1
ATOM 749 O O . PHE A 1 96 ? -15.390 1.398 14.191 1.00 95.81 96 PHE A O 1
ATOM 756 N N . VAL A 1 97 ? -14.722 3.320 15.128 1.00 96.12 97 VAL A N 1
ATOM 757 C CA . VAL A 1 97 ? -15.674 3.243 16.253 1.00 96.12 97 VAL A CA 1
ATOM 758 C C . VAL A 1 97 ? -17.069 3.772 15.909 1.00 96.12 97 VAL A C 1
ATOM 760 O O . VAL A 1 97 ? -17.968 3.716 16.746 1.00 96.12 97 VAL A O 1
ATOM 763 N N . GLN A 1 98 ? -17.282 4.300 14.700 1.00 93.94 98 GLN A N 1
ATOM 764 C CA . GLN A 1 98 ? -18.605 4.761 14.276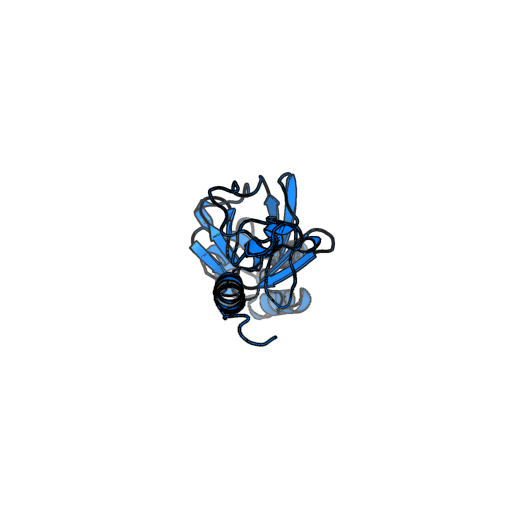 1.00 93.94 98 GLN A CA 1
ATOM 765 C C . GLN A 1 98 ? -19.610 3.605 14.267 1.00 93.94 98 GLN A C 1
ATOM 767 O O . GLN A 1 98 ? -19.389 2.582 13.629 1.00 93.94 98 GLN A O 1
ATOM 772 N N . GLY A 1 99 ? -20.739 3.796 14.953 1.00 93.00 99 GLY A N 1
ATOM 773 C CA . GLY A 1 99 ? -21.790 2.781 15.073 1.00 93.00 99 GLY A CA 1
ATOM 774 C C . GLY A 1 99 ? -21.609 1.805 16.239 1.00 93.00 99 GLY A C 1
ATOM 775 O O . GLY A 1 99 ? -22.504 0.995 16.458 1.00 93.00 99 GLY A O 1
ATOM 776 N N . TYR A 1 100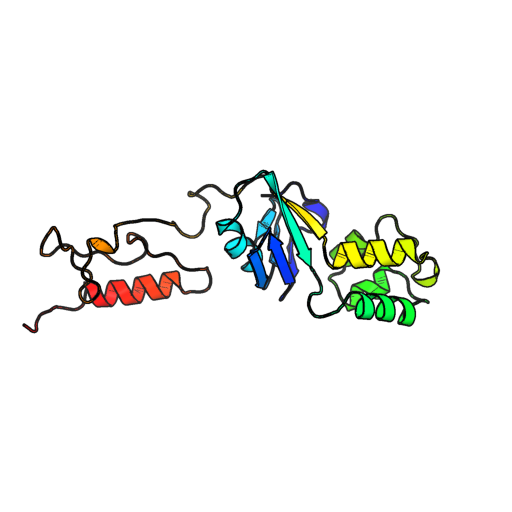 ? -20.519 1.916 17.006 1.00 96.81 100 TYR A N 1
ATOM 777 C CA . TYR A 1 100 ? -20.286 1.138 18.225 1.00 96.81 100 TYR A CA 1
ATOM 778 C C . TYR A 1 100 ? -20.608 1.947 19.499 1.00 96.81 100 TYR A C 1
ATOM 780 O O . TYR A 1 100 ? -20.677 3.181 19.452 1.00 96.81 100 TYR A O 1
ATOM 788 N N . PRO A 1 101 ? -20.799 1.277 20.653 1.00 96.56 101 PRO A N 1
ATOM 789 C CA . PRO A 1 101 ? -20.923 1.926 21.959 1.00 96.56 101 PRO A CA 1
ATOM 790 C C . PRO A 1 101 ? -19.735 2.835 22.311 1.00 96.56 101 PRO A C 1
ATOM 792 O O . PRO A 1 101 ? -18.640 2.697 21.782 1.00 96.56 101 PRO A O 1
ATOM 795 N N . GLU A 1 102 ? -19.910 3.763 23.252 1.00 95.62 102 GLU A N 1
ATOM 796 C CA . GLU A 1 102 ? -18.840 4.709 23.599 1.00 95.62 102 GLU A CA 1
ATOM 797 C C . GLU A 1 102 ? -17.670 4.028 24.326 1.00 95.62 102 GLU A C 1
ATOM 799 O O . GLU A 1 102 ? -16.505 4.357 24.079 1.00 95.62 102 GLU A O 1
ATOM 804 N N . LYS A 1 103 ? -17.966 3.100 25.244 1.00 96.56 103 LYS A N 1
ATOM 805 C CA . LYS A 1 103 ? -16.965 2.432 26.087 1.00 96.56 103 LYS A CA 1
ATOM 806 C C . LYS A 1 103 ? -16.687 1.015 25.632 1.00 96.56 103 LYS A C 1
ATOM 808 O O . LYS A 1 103 ? -17.591 0.304 25.214 1.00 96.56 103 LYS A O 1
ATOM 813 N N . VAL A 1 104 ? -15.445 0.581 25.831 1.00 96.44 104 VAL A N 1
ATOM 814 C CA . VAL A 1 104 ? -15.018 -0.764 25.438 1.00 96.44 104 VAL A CA 1
ATOM 815 C C . VAL A 1 104 ? -15.834 -1.840 26.159 1.00 96.44 104 VAL A C 1
ATOM 817 O O . VAL A 1 104 ? -16.376 -2.725 25.514 1.00 96.44 104 VAL A O 1
ATOM 820 N N . LYS A 1 105 ? -16.059 -1.698 27.473 1.00 97.31 105 LYS A N 1
ATOM 821 C CA . LYS A 1 105 ? -16.887 -2.631 28.264 1.00 97.31 105 LYS A CA 1
ATOM 822 C C . LYS A 1 105 ? -18.357 -2.754 27.845 1.00 97.31 105 LYS A C 1
ATOM 824 O O . LYS A 1 105 ? -19.077 -3.558 28.426 1.00 97.31 105 LYS A O 1
ATOM 829 N N . GLN A 1 106 ? -18.838 -1.886 26.957 1.00 97.69 106 GLN A N 1
ATOM 830 C CA . GLN A 1 106 ? -20.208 -1.939 26.443 1.00 97.69 106 GLN A CA 1
ATOM 831 C C . GLN A 1 106 ? -20.307 -2.761 25.158 1.00 97.69 106 GLN A C 1
ATOM 833 O O . GLN A 1 106 ? -21.425 -3.043 24.735 1.00 97.69 106 GLN A O 1
ATOM 838 N N . LEU A 1 107 ? -19.175 -3.129 24.549 1.00 97.38 107 LEU A N 1
ATOM 839 C CA . LEU A 1 107 ? -19.165 -4.021 23.402 1.00 97.38 107 LEU A CA 1
ATOM 840 C C . LEU A 1 107 ? -19.686 -5.396 23.803 1.00 97.38 107 LEU A C 1
ATOM 842 O O . LEU A 1 107 ? -19.261 -5.990 24.794 1.00 97.38 107 LEU A O 1
ATOM 846 N N . THR A 1 108 ? -20.582 -5.919 22.982 1.00 97.62 108 THR A N 1
ATOM 847 C CA . THR A 1 108 ? -20.840 -7.353 22.931 1.00 97.62 108 THR A CA 1
ATOM 848 C C . THR A 1 108 ? -19.655 -8.072 22.282 1.00 97.62 108 THR A C 1
ATOM 850 O O . THR A 1 108 ? -18.910 -7.480 21.502 1.00 97.62 108 THR A O 1
ATOM 853 N N . GLU A 1 109 ? -19.502 -9.368 22.552 1.00 96.38 109 GLU A N 1
ATOM 854 C CA . GLU A 1 109 ? -18.473 -10.212 21.918 1.00 96.38 109 GLU A CA 1
ATOM 855 C C . GLU A 1 109 ? -18.524 -10.102 20.385 1.00 96.38 109 GLU A C 1
ATOM 857 O O . GLU A 1 109 ? -17.526 -9.811 19.735 1.00 96.38 109 GLU A O 1
ATOM 862 N N . LYS A 1 110 ? -19.736 -10.158 19.818 1.00 97.62 110 LYS A N 1
ATOM 863 C CA . LYS A 1 110 ? -19.965 -9.998 18.379 1.00 97.62 110 LYS A CA 1
ATOM 864 C C . LYS A 1 110 ? -19.510 -8.637 17.841 1.00 97.62 110 LYS A C 1
ATOM 866 O O . LYS A 1 110 ? -18.977 -8.570 16.738 1.00 97.62 110 LYS A O 1
ATOM 871 N N . GLU A 1 111 ? -19.770 -7.550 18.564 1.00 97.94 111 GLU A N 1
ATOM 872 C CA . GLU A 1 111 ? -19.325 -6.213 18.149 1.00 97.94 111 GLU A CA 1
ATOM 873 C C . GLU A 1 111 ? -17.802 -6.077 18.243 1.00 97.94 111 GLU A C 1
ATOM 875 O O . GLU A 1 111 ? -17.195 -5.451 17.375 1.00 97.94 111 GLU A O 1
ATOM 880 N N . CYS A 1 112 ? -17.182 -6.689 19.257 1.00 97.81 112 CYS A N 1
ATOM 881 C CA . CYS A 1 112 ? -15.729 -6.753 19.387 1.00 97.81 112 CYS A CA 1
ATOM 882 C C . CYS A 1 112 ? -15.103 -7.461 18.177 1.00 97.81 112 CYS A C 1
ATOM 884 O O . CYS A 1 112 ? -14.258 -6.875 17.497 1.00 97.81 112 CYS A O 1
ATOM 886 N N . ASP A 1 113 ? -15.597 -8.654 17.832 1.00 97.62 113 ASP A N 1
ATOM 887 C CA . ASP A 1 113 ? -15.120 -9.428 16.681 1.00 97.62 113 ASP A CA 1
ATOM 888 C C . ASP A 1 113 ? -15.264 -8.643 15.371 1.00 97.62 113 ASP A C 1
ATOM 890 O O . ASP A 1 113 ? -14.345 -8.588 14.554 1.00 97.62 113 ASP A O 1
ATOM 894 N N . GLN A 1 114 ? -16.408 -7.983 15.168 1.00 97.75 114 GLN A N 1
ATOM 895 C CA . GLN A 1 114 ? -16.658 -7.170 13.974 1.00 97.75 114 GLN A CA 1
ATOM 896 C C . GLN A 1 114 ? -15.710 -5.970 13.871 1.00 97.75 114 GLN A C 1
ATOM 898 O O . GLN A 1 114 ? -15.238 -5.647 12.774 1.00 97.75 114 GLN A O 1
ATOM 903 N N . LEU A 1 115 ? -15.417 -5.310 14.994 1.00 97.88 115 LEU A N 1
ATOM 904 C CA . LEU A 1 115 ? -14.472 -4.200 15.051 1.00 97.88 115 LEU A CA 1
ATOM 905 C C . LEU A 1 115 ? -13.050 -4.677 14.738 1.00 97.88 115 LEU A C 1
ATOM 907 O O . LEU A 1 115 ? -12.381 -4.082 13.890 1.00 97.88 115 LEU A O 1
ATOM 911 N N . VAL A 1 116 ? -12.614 -5.773 15.361 1.00 98.12 116 VAL A N 1
ATOM 912 C CA . VAL A 1 116 ? -11.297 -6.382 15.129 1.00 98.12 116 VAL A CA 1
ATOM 913 C C . VAL A 1 116 ? -11.147 -6.796 13.663 1.00 98.12 116 VAL A C 1
ATOM 915 O O . VAL A 1 116 ? -10.197 -6.372 13.003 1.00 98.12 116 VAL A O 1
ATOM 918 N N . GLN A 1 117 ? -12.127 -7.503 13.095 1.00 97.50 117 GLN A N 1
ATOM 919 C CA . GLN A 1 117 ? -12.129 -7.878 11.676 1.00 97.50 117 GLN A CA 1
ATOM 920 C C . GLN A 1 117 ? -12.096 -6.662 10.742 1.00 97.50 117 GLN A C 1
ATOM 922 O O . GLN A 1 117 ? -11.439 -6.692 9.699 1.00 97.50 117 GLN A O 1
ATOM 927 N N . SER A 1 118 ? -12.774 -5.571 11.106 1.00 96.94 118 SER A N 1
ATOM 928 C CA . SER A 1 118 ? -12.754 -4.334 10.319 1.00 96.94 118 SER A CA 1
ATOM 929 C C . SER A 1 118 ? -11.370 -3.681 10.318 1.00 96.94 118 SER A C 1
ATOM 931 O O . SER A 1 118 ? -10.939 -3.187 9.279 1.00 96.94 118 SER A O 1
ATOM 933 N N . ILE A 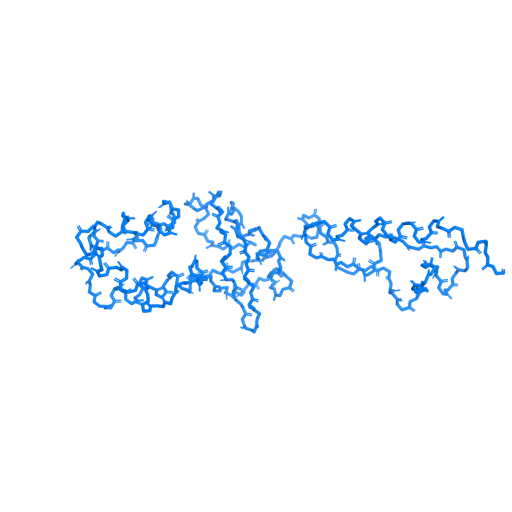1 119 ? -10.657 -3.711 11.446 1.00 97.50 119 ILE A N 1
ATOM 934 C CA . ILE A 1 119 ? -9.285 -3.193 11.583 1.00 97.50 119 ILE A CA 1
ATOM 935 C C . ILE A 1 119 ? -8.290 -4.072 10.806 1.00 97.50 119 ILE A C 1
ATOM 937 O O . ILE A 1 119 ? -7.427 -3.560 10.090 1.00 97.50 119 ILE A O 1
ATOM 941 N N . LYS A 1 120 ? -8.430 -5.396 10.902 1.00 98.00 120 LYS A N 1
ATOM 942 C CA . LYS A 1 120 ? -7.544 -6.370 10.243 1.00 98.00 120 LYS A CA 1
ATOM 943 C C . LYS A 1 120 ? -7.827 -6.560 8.752 1.00 98.00 120 LYS A C 1
ATOM 945 O O . LYS A 1 120 ? -6.991 -7.084 8.022 1.00 98.00 120 LYS A O 1
ATOM 950 N N . GLY A 1 121 ? -9.001 -6.155 8.277 1.00 96.69 121 GLY A N 1
ATOM 951 C CA . GLY A 1 121 ? -9.482 -6.523 6.949 1.00 96.69 121 GLY A CA 1
ATOM 952 C C . GLY A 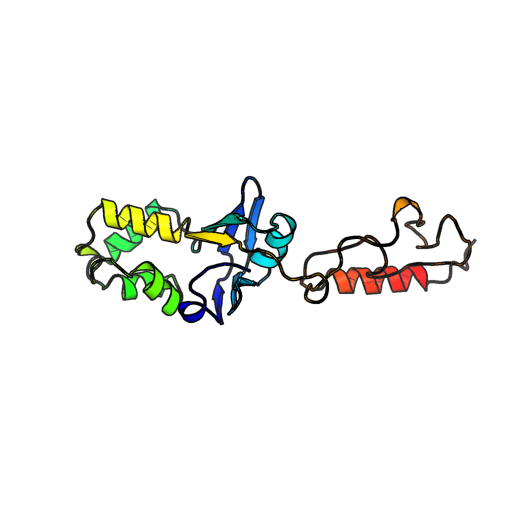1 121 ? -10.398 -5.498 6.298 1.00 96.69 121 GLY A C 1
ATOM 953 O O . GLY A 1 121 ? -11.356 -5.891 5.624 1.00 96.69 121 GLY A O 1
ATOM 954 N N . LEU A 1 122 ? -10.106 -4.205 6.452 1.00 95.88 122 LEU A N 1
ATOM 955 C CA . LEU A 1 122 ? -10.918 -3.121 5.908 1.00 95.88 122 LEU A CA 1
ATOM 956 C C . LEU A 1 122 ? -11.069 -3.260 4.389 1.00 95.88 122 LEU A C 1
ATOM 958 O O . LEU A 1 122 ? -10.091 -3.229 3.638 1.00 95.88 122 LEU A O 1
ATOM 962 N N . LYS A 1 123 ? -12.312 -3.402 3.927 1.00 95.06 123 LYS A N 1
ATOM 963 C CA . LYS A 1 123 ? -12.625 -3.573 2.506 1.00 95.06 123 LYS A CA 1
ATOM 964 C C . LYS A 1 123 ? -12.667 -2.227 1.794 1.00 95.06 123 LYS A C 1
ATOM 966 O O . LYS A 1 123 ? -13.401 -1.329 2.195 1.00 95.06 123 LYS A O 1
ATOM 971 N N . ILE A 1 124 ? -11.897 -2.101 0.715 1.00 94.12 124 ILE A N 1
ATOM 972 C CA . ILE A 1 124 ? -11.771 -0.862 -0.057 1.00 94.12 124 ILE A CA 1
ATOM 973 C C . ILE A 1 124 ? -12.071 -1.148 -1.535 1.00 94.12 124 ILE A C 1
ATOM 975 O O . ILE A 1 124 ? -11.213 -1.693 -2.238 1.00 94.12 124 ILE A O 1
ATOM 979 N N . PRO A 1 125 ? -13.266 -0.780 -2.032 1.00 93.31 125 PRO A N 1
ATOM 980 C CA . PRO A 1 125 ? -13.603 -0.888 -3.448 1.00 93.31 125 PRO A CA 1
ATOM 981 C C . PRO A 1 125 ? -12.748 0.053 -4.305 1.00 93.31 125 PRO A C 1
ATOM 983 O O . PRO A 1 125 ? -12.679 1.264 -4.067 1.00 93.31 125 PRO A O 1
ATOM 986 N N . VAL A 1 126 ? -12.103 -0.499 -5.329 1.00 92.31 126 VAL A N 1
ATOM 987 C CA . VAL A 1 126 ? -11.279 0.233 -6.294 1.00 92.31 126 VAL A CA 1
ATOM 988 C C . VAL A 1 126 ? -12.132 0.585 -7.501 1.00 92.31 126 VAL A C 1
ATOM 990 O O . VAL A 1 126 ? -12.626 -0.288 -8.203 1.00 92.31 126 VAL A O 1
ATOM 993 N N . THR A 1 127 ? -12.268 1.874 -7.793 1.00 88.06 127 THR A N 1
ATOM 994 C CA . THR A 1 127 ? -13.037 2.370 -8.949 1.00 88.06 127 THR A CA 1
ATOM 995 C C . THR A 1 127 ? -12.184 2.538 -10.203 1.00 88.06 127 THR A C 1
ATOM 997 O O . THR A 1 127 ? -12.702 2.710 -11.300 1.00 88.06 127 THR A O 1
ATOM 1000 N N . GLY A 1 128 ? -10.860 2.474 -10.060 1.00 85.25 128 GLY A N 1
ATOM 1001 C CA . GLY A 1 128 ? -9.916 2.525 -11.170 1.00 85.25 128 GLY A CA 1
ATOM 1002 C C . GLY A 1 128 ? -8.524 2.954 -10.724 1.00 85.25 128 GLY A C 1
ATOM 1003 O O . GLY A 1 128 ? -8.254 3.148 -9.536 1.00 85.25 128 GLY A O 1
ATOM 1004 N N . LYS A 1 129 ? -7.627 3.170 -11.685 1.00 79.00 129 LYS A N 1
ATOM 1005 C CA . LYS A 1 129 ? -6.285 3.728 -11.452 1.00 79.00 129 LYS A CA 1
ATOM 1006 C C . LYS A 1 129 ? -6.078 5.023 -12.227 1.00 79.00 129 LYS A C 1
ATOM 1008 O O . LYS A 1 129 ? -6.822 5.316 -13.158 1.00 79.00 129 LYS A O 1
ATOM 1013 N N . MET A 1 130 ? -5.087 5.813 -11.816 1.00 76.62 130 MET A N 1
ATOM 1014 C CA . MET A 1 130 ? -4.743 7.030 -12.550 1.00 76.62 130 MET A CA 1
ATOM 1015 C C . MET A 1 130 ? -4.328 6.698 -13.987 1.00 76.62 130 MET A C 1
ATOM 1017 O O . MET A 1 130 ? -3.737 5.651 -14.251 1.00 76.62 130 MET A O 1
ATOM 1021 N N . SER A 1 131 ? -4.649 7.600 -14.915 1.00 74.94 131 SER A N 1
ATOM 1022 C CA . SER A 1 131 ? -4.206 7.519 -16.308 1.00 74.94 131 SER A CA 1
ATOM 1023 C C . SER A 1 131 ? -2.680 7.536 -16.404 1.00 74.94 131 SER A C 1
ATOM 1025 O O . SER A 1 131 ? -2.014 8.093 -15.529 1.00 74.94 131 SER A O 1
ATOM 1027 N N . LEU A 1 132 ? -2.126 7.043 -17.516 1.00 66.12 132 LEU A N 1
ATOM 1028 C CA . LEU A 1 132 ? -0.680 7.073 -17.764 1.00 66.12 132 LEU A CA 1
ATOM 1029 C C . LEU A 1 132 ? -0.091 8.490 -17.620 1.00 66.12 132 LEU A C 1
ATOM 1031 O O . LEU A 1 132 ? 0.902 8.660 -16.932 1.00 66.12 132 LEU A O 1
ATOM 1035 N N . ALA A 1 133 ? -0.774 9.521 -18.136 1.00 61.81 133 ALA A N 1
ATOM 1036 C CA . ALA A 1 133 ? -0.345 10.925 -18.028 1.00 61.81 133 ALA A CA 1
ATOM 1037 C C . ALA A 1 133 ? -0.232 11.465 -16.586 1.00 61.81 133 ALA A C 1
ATOM 1039 O O . ALA A 1 133 ? 0.342 12.524 -16.364 1.00 61.81 133 ALA A O 1
ATOM 1040 N N . LYS A 1 134 ? -0.814 10.764 -15.607 1.00 69.88 134 LYS A N 1
ATOM 1041 C CA . LYS A 1 134 ? -0.752 11.091 -14.174 1.00 69.88 134 LYS A CA 1
ATOM 1042 C C . LYS A 1 134 ? -0.034 10.000 -13.370 1.00 69.88 134 LYS A C 1
ATOM 1044 O O . LYS A 1 134 ? -0.084 10.008 -12.144 1.00 69.88 134 LYS A O 1
ATOM 1049 N N . SER A 1 135 ? 0.568 9.028 -14.053 1.00 70.88 135 SER A N 1
ATOM 1050 C CA . SER A 1 135 ? 1.320 7.938 -13.440 1.00 70.88 135 SER A CA 1
ATOM 1051 C C . SER A 1 135 ? 2.781 8.346 -13.289 1.00 70.88 135 SER A C 1
ATOM 1053 O O . SER A 1 135 ? 3.299 9.116 -14.088 1.00 70.88 135 SER A O 1
ATOM 1055 N N . PHE A 1 136 ? 3.446 7.827 -12.259 1.00 71.44 136 PHE A N 1
ATOM 1056 C CA . PHE A 1 136 ? 4.836 8.190 -11.970 1.00 71.44 136 PHE A CA 1
ATOM 1057 C C . PHE A 1 136 ? 5.856 7.543 -12.907 1.00 71.44 136 PHE A C 1
ATOM 1059 O O . PHE A 1 136 ? 6.963 8.054 -13.017 1.00 71.44 136 PHE A O 1
ATOM 1066 N N . VAL A 1 137 ? 5.516 6.394 -13.496 1.00 70.69 137 VAL A N 1
ATOM 1067 C CA . VAL A 1 137 ? 6.423 5.582 -14.314 1.00 70.69 137 VAL A CA 1
ATOM 1068 C C . VAL A 1 137 ? 5.620 4.904 -15.418 1.00 70.69 137 VAL A C 1
ATOM 1070 O O . VAL A 1 137 ? 4.492 4.450 -15.184 1.00 70.69 137 VAL A O 1
ATOM 1073 N N . THR A 1 138 ? 6.210 4.799 -16.601 1.00 78.88 138 THR A N 1
ATOM 1074 C CA . THR A 1 138 ? 5.674 4.031 -17.726 1.00 78.88 138 THR A CA 1
ATOM 1075 C C . THR A 1 138 ? 6.091 2.566 -17.614 1.00 78.88 138 THR A C 1
ATOM 1077 O O . THR A 1 138 ? 7.248 2.251 -17.366 1.00 78.88 138 THR A O 1
ATOM 1080 N N . LYS A 1 139 ? 5.142 1.642 -17.791 1.00 78.12 139 LYS A N 1
ATOM 1081 C CA . LYS A 1 139 ? 5.443 0.216 -17.975 1.00 78.12 139 LYS A CA 1
ATOM 1082 C C . LYS A 1 139 ? 5.423 -0.094 -19.470 1.00 78.12 139 LYS A C 1
ATOM 1084 O O . LYS A 1 139 ? 4.407 0.183 -20.111 1.00 78.12 139 LYS A O 1
ATOM 1089 N N . GLY A 1 140 ? 6.481 -0.707 -19.993 1.00 82.44 140 GLY A N 1
ATOM 1090 C CA . GLY A 1 140 ? 6.701 -0.856 -21.432 1.00 82.44 140 GLY A CA 1
ATOM 1091 C C . GLY A 1 140 ? 7.796 0.084 -21.940 1.00 82.44 140 GLY A C 1
ATOM 1092 O O . GLY A 1 140 ? 8.227 0.985 -21.231 1.00 82.44 140 GLY A O 1
ATOM 1093 N N . GLY A 1 141 ? 8.220 -0.114 -23.185 1.00 90.88 141 GLY A N 1
ATOM 1094 C CA . GLY A 1 141 ? 9.252 0.694 -23.832 1.00 90.88 141 GLY A CA 1
ATOM 1095 C C . GLY A 1 141 ? 9.896 -0.065 -24.986 1.00 90.88 141 GLY A C 1
ATOM 1096 O O . GLY A 1 141 ? 9.328 -1.032 -25.501 1.00 90.88 141 GLY A O 1
ATOM 1097 N N . VAL A 1 142 ? 11.094 0.355 -25.388 1.00 93.88 142 VAL A N 1
ATOM 1098 C CA . VAL A 1 142 ? 11.906 -0.370 -26.376 1.00 93.88 142 VAL A CA 1
ATOM 1099 C C . VAL A 1 142 ? 12.252 -1.760 -25.840 1.00 93.88 142 VAL A C 1
ATOM 1101 O O . VAL A 1 142 ? 12.696 -1.902 -24.697 1.00 93.88 142 VAL A O 1
ATOM 1104 N N . SER A 1 143 ? 12.057 -2.791 -26.668 1.00 95.00 143 SER A N 1
ATOM 1105 C CA . SER A 1 143 ? 12.235 -4.183 -26.256 1.00 95.00 143 SER A CA 1
ATOM 1106 C C . SER A 1 143 ? 13.674 -4.475 -25.841 1.00 95.00 143 SER A C 1
ATOM 1108 O O . SER A 1 143 ? 14.607 -4.358 -26.634 1.00 95.00 143 SER A O 1
ATOM 1110 N N . LEU A 1 144 ? 13.857 -4.988 -24.622 1.00 94.62 144 LEU A N 1
ATOM 1111 C CA . LEU A 1 144 ? 15.180 -5.398 -24.136 1.00 94.62 144 LEU A CA 1
ATOM 1112 C C . LEU A 1 144 ? 15.788 -6.556 -24.937 1.00 94.62 144 LEU A C 1
ATOM 1114 O O . LEU A 1 144 ? 17.001 -6.758 -24.921 1.00 94.62 144 LEU A O 1
ATOM 1118 N N . LYS A 1 145 ? 14.968 -7.314 -25.678 1.00 95.94 145 LYS A N 1
ATOM 1119 C CA . LYS A 1 145 ? 15.457 -8.382 -26.563 1.00 95.94 145 LYS A CA 1
ATOM 1120 C C . LYS A 1 145 ? 16.299 -7.831 -27.713 1.00 95.94 145 LYS A C 1
ATOM 1122 O O . LYS A 1 145 ? 17.205 -8.522 -28.180 1.00 95.94 145 LYS A O 1
ATOM 1127 N N . GLU A 1 146 ? 16.045 -6.593 -28.117 1.00 96.50 146 GLU A N 1
ATOM 1128 C CA . GLU A 1 146 ? 16.681 -5.912 -29.247 1.00 96.50 146 GLU A CA 1
ATOM 1129 C C . GLU A 1 146 ? 17.862 -5.032 -28.817 1.00 96.50 146 GLU A C 1
ATOM 1131 O O . GLU A 1 146 ? 18.497 -4.405 -29.657 1.00 96.50 146 GLU A O 1
ATOM 1136 N N . ILE A 1 147 ? 18.207 -5.028 -27.526 1.00 96.44 147 ILE A N 1
ATOM 1137 C CA . ILE A 1 147 ? 19.291 -4.221 -26.960 1.00 96.44 147 ILE A CA 1
ATOM 1138 C C . ILE A 1 147 ? 20.411 -5.141 -26.465 1.00 96.44 147 ILE A C 1
ATOM 1140 O O . ILE A 1 147 ? 20.166 -6.203 -25.881 1.00 96.44 147 ILE A O 1
ATOM 1144 N N . ASN A 1 148 ? 21.667 -4.777 -26.724 1.00 95.88 148 ASN A N 1
ATOM 1145 C CA . ASN A 1 148 ? 22.818 -5.446 -26.126 1.00 95.88 148 ASN A CA 1
ATOM 1146 C C . ASN A 1 148 ? 22.930 -5.033 -24.646 1.00 95.88 148 ASN A C 1
ATOM 1148 O O . ASN A 1 148 ? 23.177 -3.866 -24.367 1.00 95.88 148 ASN A O 1
ATOM 1152 N N . PRO A 1 149 ? 22.805 -5.951 -23.673 1.00 94.50 149 PRO A N 1
ATOM 1153 C CA . PRO A 1 149 ? 22.752 -5.581 -22.257 1.00 94.50 149 PRO A CA 1
ATOM 1154 C C . PRO A 1 149 ? 24.070 -5.011 -21.710 1.00 94.50 149 PRO A C 1
ATOM 1156 O O . PRO A 1 149 ? 24.063 -4.390 -20.652 1.00 94.50 149 PRO A O 1
ATOM 1159 N N . LYS A 1 150 ? 25.203 -5.223 -22.397 1.00 93.94 150 LYS A N 1
ATOM 1160 C CA . LYS A 1 150 ? 26.514 -4.720 -21.961 1.00 93.94 150 LYS A CA 1
ATOM 1161 C C . LYS A 1 150 ? 26.798 -3.305 -22.462 1.00 93.94 150 LYS A C 1
ATOM 1163 O O . LYS A 1 150 ? 27.522 -2.569 -21.801 1.00 93.94 150 LYS A O 1
ATOM 1168 N N . THR A 1 151 ? 26.289 -2.963 -23.641 1.00 94.56 151 THR A N 1
ATOM 1169 C CA . THR A 1 151 ? 26.609 -1.701 -24.332 1.00 94.56 151 THR A CA 1
ATOM 1170 C C . THR A 1 151 ? 25.412 -0.764 -24.419 1.00 94.56 151 THR A C 1
ATOM 1172 O O . THR A 1 151 ? 25.579 0.431 -24.604 1.00 94.56 151 THR A O 1
ATOM 1175 N N . LEU A 1 152 ? 24.205 -1.311 -24.268 1.00 96.75 152 LEU A N 1
ATOM 1176 C CA . LEU A 1 152 ? 22.919 -0.661 -24.516 1.00 96.75 152 LEU A CA 1
ATOM 1177 C C . LEU A 1 152 ? 22.714 -0.181 -25.960 1.00 96.75 152 LEU A C 1
ATOM 1179 O O . LEU A 1 152 ? 21.807 0.600 -26.247 1.00 96.75 152 LEU A O 1
ATOM 1183 N N . GLU A 1 153 ? 23.521 -0.706 -26.878 1.00 96.81 153 GLU A N 1
ATOM 1184 C CA . GLU A 1 153 ? 23.379 -0.509 -28.315 1.00 96.81 153 GLU A CA 1
ATOM 1185 C C . GLU A 1 153 ? 22.240 -1.369 -28.878 1.00 96.81 153 GLU A C 1
ATOM 1187 O O . GLU A 1 153 ? 21.999 -2.501 -28.436 1.00 96.81 153 GLU A O 1
ATOM 1192 N N . SER A 1 154 ? 21.553 -0.839 -29.885 1.00 96.88 154 SER A N 1
ATOM 1193 C CA . SER A 1 154 ? 20.578 -1.562 -30.689 1.00 96.88 154 SER A CA 1
ATOM 1194 C C . SER A 1 154 ? 21.250 -2.702 -31.450 1.00 96.88 154 SER A C 1
ATOM 1196 O O . SER A 1 154 ? 22.228 -2.512 -32.167 1.00 96.88 154 SER A O 1
ATOM 1198 N N . LYS A 1 155 ? 20.667 -3.898 -31.375 1.00 96.00 155 LYS A N 1
ATOM 1199 C CA . LYS A 1 155 ? 21.073 -5.049 -32.198 1.00 96.00 155 LYS A CA 1
ATOM 1200 C C . LYS A 1 155 ? 20.681 -4.891 -33.669 1.00 96.00 155 LYS A C 1
ATOM 1202 O O . LYS A 1 155 ? 21.124 -5.685 -34.494 1.00 96.00 155 LYS A O 1
ATOM 1207 N N . LEU A 1 156 ? 19.818 -3.922 -33.981 1.00 96.81 156 LEU A N 1
ATOM 1208 C CA . LEU A 1 156 ? 19.266 -3.699 -35.318 1.00 96.81 156 LEU A CA 1
ATOM 1209 C C . LEU A 1 156 ? 19.943 -2.533 -36.046 1.00 96.81 156 LEU A C 1
ATOM 1211 O O . LEU A 1 156 ? 20.012 -2.540 -37.271 1.00 96.81 156 LEU A O 1
ATOM 1215 N N . VAL A 1 157 ? 20.426 -1.530 -35.307 1.00 96.62 157 VAL A N 1
ATOM 1216 C CA . VAL A 1 157 ? 21.015 -0.307 -35.869 1.00 96.62 157 VAL A CA 1
ATOM 1217 C C . VAL A 1 157 ? 22.318 0.015 -35.131 1.00 96.62 157 VAL A C 1
ATOM 1219 O O . VAL A 1 157 ? 22.259 0.554 -34.025 1.00 96.62 157 VAL A O 1
ATOM 1222 N N . PRO A 1 158 ? 23.487 -0.283 -35.726 1.00 94.12 158 PRO A N 1
ATOM 1223 C CA . PRO A 1 158 ? 24.776 0.068 -35.137 1.00 94.12 158 PRO A CA 1
ATOM 1224 C C . PRO A 1 158 ? 24.892 1.573 -34.861 1.00 94.12 158 PRO A C 1
ATOM 1226 O O . PRO A 1 158 ? 24.467 2.398 -35.671 1.00 94.12 158 PRO A O 1
ATOM 1229 N N . GLY A 1 159 ? 25.460 1.933 -33.714 1.00 92.50 159 GLY A N 1
ATOM 1230 C CA . GLY A 1 159 ? 25.618 3.307 -33.233 1.00 92.50 159 GLY A CA 1
ATOM 1231 C C . GLY A 1 159 ? 24.395 3.894 -32.517 1.00 92.50 159 GLY A C 1
ATOM 1232 O O . GLY A 1 159 ? 24.532 4.897 -31.813 1.00 92.50 159 GLY A O 1
ATOM 1233 N N . LEU A 1 160 ? 23.211 3.281 -32.626 1.00 96.19 160 LEU A N 1
ATOM 1234 C CA . LEU A 1 160 ? 22.015 3.717 -31.900 1.00 96.19 160 LEU A CA 1
ATOM 1235 C C . LEU A 1 160 ? 21.964 3.074 -30.511 1.00 96.19 160 LEU A C 1
ATOM 1237 O O . LEU A 1 160 ? 21.999 1.853 -30.396 1.00 96.19 160 LEU A O 1
ATOM 1241 N N . HIS A 1 161 ? 21.802 3.886 -29.467 1.00 96.56 161 HIS A N 1
ATOM 1242 C CA . HIS A 1 161 ? 21.746 3.430 -28.077 1.00 96.56 161 HIS A CA 1
ATOM 1243 C C . HIS A 1 161 ? 20.468 3.908 -27.390 1.00 96.56 161 HIS A C 1
ATOM 1245 O O . HIS A 1 161 ? 19.924 4.960 -27.730 1.00 96.56 161 HIS A O 1
ATOM 1251 N N . PHE A 1 162 ? 20.015 3.150 -26.393 1.00 96.94 162 PHE A N 1
ATOM 1252 C CA . PHE A 1 162 ? 18.866 3.507 -25.561 1.00 96.94 162 PHE A CA 1
ATOM 1253 C C . PHE A 1 162 ? 19.263 3.505 -24.085 1.00 96.94 162 PHE A C 1
ATOM 1255 O O . PHE A 1 162 ? 20.032 2.656 -23.644 1.00 96.94 162 PHE A O 1
ATOM 1262 N N . ALA A 1 163 ? 18.728 4.451 -23.317 1.00 96.88 163 ALA A N 1
ATOM 1263 C CA . ALA A 1 163 ? 18.975 4.566 -21.886 1.00 96.88 163 ALA A CA 1
ATOM 1264 C C . ALA A 1 163 ? 17.769 5.190 -21.174 1.00 96.88 163 ALA A C 1
ATOM 1266 O O . ALA A 1 163 ? 17.017 5.965 -21.766 1.00 96.88 163 ALA A O 1
ATOM 1267 N N . GLY A 1 164 ? 17.610 4.884 -19.888 1.00 94.88 164 GLY A N 1
ATOM 1268 C CA . GLY A 1 164 ? 16.524 5.403 -19.062 1.00 94.88 164 GLY A CA 1
ATOM 1269 C C . GLY A 1 164 ? 15.151 4.818 -19.385 1.00 94.88 164 GLY A C 1
ATOM 1270 O O . GLY A 1 164 ? 15.028 3.714 -19.910 1.00 94.88 164 GLY A O 1
ATOM 1271 N N . GLU A 1 165 ? 14.108 5.572 -19.035 1.00 94.31 165 GLU A N 1
ATOM 1272 C CA . GLU A 1 165 ? 12.704 5.122 -19.033 1.00 94.31 165 GLU A CA 1
ATOM 1273 C C . GLU A 1 165 ? 12.130 4.842 -20.438 1.00 94.31 165 GLU A C 1
ATOM 1275 O O . GLU A 1 165 ? 11.031 4.319 -20.566 1.00 94.31 165 GLU A O 1
ATOM 1280 N N . VAL A 1 166 ? 12.861 5.163 -21.514 1.00 95.38 166 VAL A N 1
ATOM 1281 C CA . VAL A 1 166 ? 12.454 4.797 -22.885 1.00 95.38 166 VAL A CA 1
ATOM 1282 C C . VAL A 1 166 ? 12.580 3.290 -23.142 1.00 95.38 166 VAL A C 1
ATOM 1284 O O . VAL A 1 166 ? 11.911 2.742 -24.020 1.00 95.38 166 VAL A O 1
ATOM 1287 N N . MET A 1 167 ? 13.457 2.613 -22.401 1.00 95.06 167 MET A N 1
ATOM 1288 C CA . MET A 1 167 ? 13.614 1.162 -22.447 1.00 95.06 167 MET A CA 1
ATOM 1289 C C . MET A 1 167 ? 12.467 0.497 -21.685 1.00 95.06 167 MET A C 1
ATOM 1291 O O . MET A 1 167 ? 11.932 1.088 -20.755 1.00 95.06 167 MET A O 1
ATOM 1295 N N . ASP A 1 168 ? 12.128 -0.751 -22.021 1.00 92.88 168 ASP A N 1
ATOM 1296 C CA . ASP A 1 168 ? 11.166 -1.558 -21.250 1.00 92.88 168 ASP A CA 1
ATOM 1297 C C . ASP A 1 168 ? 11.754 -2.001 -19.891 1.00 92.88 168 ASP A C 1
ATOM 1299 O O . ASP A 1 168 ? 11.989 -3.180 -19.623 1.00 92.88 168 ASP A O 1
ATOM 1303 N N . ILE A 1 169 ? 12.074 -1.015 -19.052 1.00 87.50 169 ILE A N 1
ATOM 1304 C CA . ILE A 1 169 ? 12.580 -1.127 -17.689 1.00 87.50 169 ILE A CA 1
ATOM 1305 C C . ILE A 1 169 ? 11.759 -0.167 -16.843 1.00 87.50 169 ILE A C 1
ATOM 1307 O O . ILE A 1 169 ? 11.827 1.047 -17.010 1.00 87.50 169 ILE A O 1
ATOM 1311 N N . ASN A 1 170 ? 11.044 -0.712 -15.869 1.00 84.69 170 ASN A N 1
ATOM 1312 C CA . ASN A 1 170 ? 10.339 0.076 -14.875 1.00 84.69 170 ASN A CA 1
ATOM 1313 C C . ASN A 1 170 ? 10.582 -0.519 -13.489 1.00 84.69 170 ASN A C 1
ATOM 1315 O O . ASN A 1 170 ? 10.576 -1.735 -13.300 1.00 84.69 170 ASN A O 1
ATOM 1319 N N . ALA A 1 171 ? 10.762 0.347 -12.503 1.00 83.19 171 ALA A N 1
ATOM 1320 C CA . ALA A 1 171 ? 10.941 -0.033 -11.112 1.00 83.19 171 ALA A CA 1
ATOM 1321 C C . ALA A 1 171 ? 9.885 0.631 -10.223 1.00 83.19 171 ALA A C 1
ATOM 1323 O O . ALA A 1 171 ? 9.146 1.526 -10.644 1.00 83.19 171 ALA A O 1
ATOM 1324 N N . HIS A 1 172 ? 9.810 0.197 -8.968 1.00 79.50 172 HIS A N 1
ATOM 1325 C CA . HIS A 1 172 ? 9.003 0.886 -7.967 1.00 79.50 172 HIS A CA 1
ATOM 1326 C C . HIS A 1 172 ? 9.546 2.301 -7.699 1.00 79.50 172 HIS A C 1
ATOM 1328 O O . HIS A 1 172 ? 10.707 2.613 -7.972 1.00 79.50 172 HIS A O 1
ATOM 1334 N N . THR A 1 173 ? 8.699 3.181 -7.166 1.00 75.75 173 THR A N 1
ATOM 1335 C CA . THR A 1 173 ? 9.132 4.494 -6.666 1.00 75.75 173 THR A CA 1
ATOM 1336 C C . THR A 1 173 ? 10.097 4.332 -5.483 1.00 75.75 173 THR A C 1
ATOM 1338 O O . THR A 1 173 ? 10.122 3.280 -4.848 1.00 75.75 173 THR A O 1
ATOM 1341 N N . GLY A 1 174 ? 10.882 5.372 -5.180 1.00 79.75 174 GLY A N 1
ATOM 1342 C CA . GLY A 1 174 ? 11.929 5.322 -4.143 1.00 79.75 174 GLY A CA 1
ATOM 1343 C C . GLY A 1 174 ? 13.360 5.358 -4.690 1.00 79.75 174 GLY A C 1
ATOM 1344 O O . GLY A 1 174 ? 14.259 4.771 -4.107 1.00 79.75 174 GLY A O 1
ATOM 1345 N N . GLY A 1 175 ? 13.573 6.012 -5.835 1.00 86.38 175 GLY A N 1
ATOM 1346 C CA . GLY A 1 175 ? 14.903 6.222 -6.422 1.00 86.38 175 GLY A CA 1
ATOM 1347 C C . GLY A 1 175 ? 15.316 5.201 -7.484 1.00 86.38 175 GLY A C 1
ATOM 1348 O O . GLY A 1 175 ? 16.106 5.544 -8.354 1.00 86.38 175 GLY A O 1
ATOM 1349 N N . PHE A 1 176 ? 14.718 4.007 -7.518 1.00 88.62 176 PHE A N 1
ATOM 1350 C CA . PHE A 1 176 ? 15.137 2.925 -8.425 1.00 88.62 176 PHE A CA 1
ATOM 1351 C C . PHE A 1 176 ? 15.097 3.284 -9.920 1.00 88.62 176 PHE A C 1
ATOM 1353 O O . PHE A 1 176 ? 16.006 2.918 -10.662 1.00 88.62 176 PHE A O 1
ATOM 1360 N N . ASN A 1 177 ? 14.080 4.026 -10.375 1.00 89.50 177 ASN A N 1
ATOM 1361 C CA . ASN A 1 177 ? 14.009 4.473 -11.774 1.00 89.50 177 ASN A CA 1
ATOM 1362 C C . ASN A 1 177 ? 15.105 5.497 -12.108 1.00 89.50 177 ASN A C 1
ATOM 1364 O O . ASN A 1 177 ? 15.691 5.431 -13.184 1.00 89.50 177 ASN A O 1
ATOM 1368 N N . ILE A 1 178 ? 15.443 6.388 -11.168 1.00 92.88 178 ILE A N 1
ATOM 1369 C CA . ILE A 1 1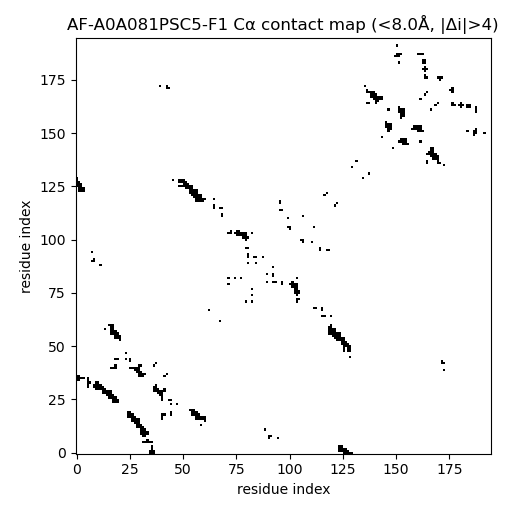78 ? 16.556 7.337 -11.325 1.00 92.88 178 ILE A CA 1
ATOM 1370 C C . ILE A 1 178 ? 17.884 6.576 -11.348 1.00 92.88 178 ILE A C 1
ATOM 1372 O O . ILE A 1 178 ? 18.714 6.835 -12.213 1.00 92.88 178 ILE A O 1
ATOM 1376 N N . THR A 1 179 ? 18.071 5.597 -10.458 1.00 95.19 179 THR A N 1
ATOM 1377 C CA . THR A 1 179 ? 19.245 4.713 -10.470 1.00 95.19 179 THR A CA 1
ATOM 1378 C C . THR A 1 179 ? 19.386 4.010 -11.818 1.00 95.19 179 THR A C 1
ATOM 1380 O O . THR A 1 179 ? 20.449 4.081 -12.426 1.00 95.19 179 THR A O 1
ATOM 1383 N N . SER A 1 180 ? 18.310 3.401 -12.329 1.00 95.44 180 SER A N 1
ATOM 1384 C CA . SER A 1 180 ? 18.294 2.780 -13.658 1.00 95.44 180 SER A CA 1
ATOM 1385 C C . SER A 1 180 ? 18.693 3.776 -14.749 1.00 95.44 180 SER A C 1
ATOM 1387 O O . SER A 1 180 ? 19.583 3.488 -15.548 1.00 95.44 180 SER A O 1
ATOM 1389 N N . ALA A 1 181 ? 18.099 4.971 -14.756 1.00 96.25 181 ALA A N 1
ATOM 1390 C CA . ALA A 1 181 ? 18.375 5.991 -15.761 1.00 96.25 181 ALA A CA 1
ATOM 1391 C C . ALA A 1 181 ? 19.829 6.482 -15.733 1.00 96.25 181 ALA A C 1
ATOM 1393 O O . ALA A 1 181 ? 20.460 6.570 -16.783 1.00 96.25 181 ALA A O 1
ATOM 1394 N N . LEU A 1 182 ? 20.388 6.738 -14.549 1.00 96.81 182 LEU A N 1
ATOM 1395 C CA . LEU A 1 182 ? 21.779 7.171 -14.406 1.00 96.81 182 LEU A CA 1
ATOM 1396 C C . LEU A 1 182 ? 22.761 6.062 -14.802 1.00 96.81 182 LEU A C 1
ATOM 1398 O O . LEU A 1 182 ? 23.704 6.318 -15.549 1.00 96.81 182 LEU A O 1
ATOM 1402 N N . CYS A 1 183 ? 22.531 4.825 -14.353 1.00 96.44 183 CYS A N 1
ATOM 1403 C CA . CYS A 1 183 ? 23.394 3.692 -14.684 1.00 96.44 183 CYS A CA 1
ATOM 1404 C C . CYS A 1 183 ? 23.354 3.363 -16.182 1.00 96.44 183 CYS A C 1
ATOM 1406 O O . CYS A 1 183 ? 24.402 3.189 -16.799 1.00 96.44 183 CYS A O 1
ATOM 1408 N N . THR A 1 184 ? 22.164 3.304 -16.783 1.00 96.75 184 THR A N 1
ATOM 1409 C CA . THR A 1 184 ? 22.026 3.043 -18.225 1.00 96.75 184 THR A CA 1
ATOM 1410 C C . THR A 1 184 ? 22.571 4.197 -19.060 1.00 96.75 184 THR A C 1
ATOM 1412 O O . THR A 1 184 ? 23.281 3.954 -20.030 1.00 96.75 184 THR A O 1
ATOM 1415 N N . GLY A 1 185 ? 22.340 5.447 -18.650 1.00 97.00 185 GLY A N 1
ATOM 1416 C CA . GLY A 1 185 ? 22.927 6.619 -19.300 1.00 97.00 185 GLY A CA 1
ATOM 1417 C C . GLY A 1 185 ? 24.455 6.582 -19.289 1.00 97.00 185 GLY A C 1
ATOM 1418 O O . GLY A 1 185 ? 25.081 6.806 -20.323 1.00 97.00 185 GLY A O 1
ATOM 1419 N N . TRP A 1 186 ? 25.059 6.213 -18.154 1.00 96.88 186 TRP A N 1
ATOM 1420 C CA . TRP A 1 186 ? 26.505 6.020 -18.058 1.00 96.88 186 TRP A CA 1
ATOM 1421 C C . TRP A 1 186 ? 27.004 4.921 -18.998 1.00 96.88 186 TRP A C 1
ATOM 1423 O O . TRP A 1 186 ? 27.976 5.137 -19.714 1.00 96.88 186 TRP A O 1
ATOM 1433 N N . VAL A 1 187 ? 26.357 3.751 -19.022 1.00 95.88 187 VAL A N 1
ATOM 1434 C CA . VAL A 1 187 ? 26.776 2.625 -19.876 1.00 95.88 187 VAL A CA 1
ATOM 1435 C C . VAL A 1 187 ? 26.658 2.975 -21.360 1.00 95.88 187 VAL A C 1
ATOM 1437 O O . VAL A 1 187 ? 27.600 2.719 -22.103 1.00 95.88 187 VAL A O 1
ATOM 1440 N N . ALA A 1 188 ? 25.553 3.599 -21.778 1.00 94.81 188 ALA A N 1
ATOM 1441 C CA . ALA A 1 188 ? 25.336 4.009 -23.166 1.00 94.81 188 ALA A CA 1
ATOM 1442 C C . ALA A 1 188 ? 26.296 5.130 -23.609 1.00 94.81 188 ALA A C 1
ATOM 1444 O O . ALA A 1 188 ? 26.721 5.158 -24.760 1.00 94.81 188 ALA A O 1
ATOM 1445 N N . GLY A 1 189 ? 26.643 6.054 -22.703 1.00 93.06 189 GLY A N 1
ATOM 1446 C CA . GLY A 1 189 ? 27.594 7.142 -22.963 1.00 93.06 189 GLY A CA 1
ATOM 1447 C C . GLY A 1 189 ? 29.064 6.762 -22.761 1.00 93.06 189 GLY A C 1
ATOM 1448 O O . GLY A 1 189 ? 29.956 7.522 -23.140 1.00 93.06 189 GLY A O 1
ATOM 1449 N N . SER A 1 190 ? 29.340 5.602 -22.162 1.00 89.38 190 SER A N 1
ATOM 1450 C CA . SER A 1 190 ? 30.700 5.105 -21.985 1.00 89.38 190 SER A CA 1
ATOM 1451 C C . SER A 1 190 ? 31.229 4.622 -23.325 1.00 89.38 190 SER A C 1
ATOM 1453 O O . SER A 1 190 ? 30.751 3.639 -23.887 1.00 89.38 190 SER A O 1
ATOM 1455 N N . ASN A 1 191 ? 32.249 5.319 -23.821 1.00 62.03 191 ASN A N 1
ATOM 1456 C CA . ASN A 1 191 ? 32.961 4.966 -25.038 1.00 62.03 191 ASN A CA 1
ATOM 1457 C C . ASN A 1 191 ? 33.330 3.473 -25.043 1.00 62.03 191 ASN A C 1
ATOM 1459 O O . ASN A 1 191 ? 34.167 3.030 -24.258 1.00 62.03 191 ASN A O 1
ATOM 1463 N N . GLN A 1 192 ? 32.782 2.714 -25.996 1.00 62.41 192 GLN A N 1
ATOM 1464 C CA . GLN A 1 192 ? 33.263 1.376 -26.370 1.00 62.41 192 GLN A CA 1
ATOM 1465 C C . GLN A 1 192 ? 34.625 1.464 -27.099 1.00 62.41 192 GLN A C 1
ATOM 1467 O O . GLN A 1 192 ? 34.922 0.640 -27.957 1.00 62.41 192 GLN A O 1
ATOM 1472 N N . ILE A 1 193 ? 35.476 2.455 -26.788 1.00 50.50 193 ILE A N 1
ATOM 1473 C CA . ILE A 1 193 ? 36.843 2.566 -27.324 1.00 50.50 193 ILE A CA 1
ATOM 1474 C C . ILE A 1 193 ? 37.724 1.562 -26.578 1.00 50.50 193 ILE A C 1
ATOM 1476 O O . ILE A 1 193 ? 38.644 1.953 -25.887 1.00 50.50 193 ILE A O 1
ATOM 1480 N N . TYR A 1 194 ? 37.396 0.277 -26.652 1.00 41.78 194 TYR A N 1
ATOM 1481 C CA . TYR A 1 194 ? 38.299 -0.844 -26.404 1.00 41.78 194 TYR A CA 1
ATOM 1482 C C . TYR A 1 194 ? 37.660 -2.084 -27.029 1.00 41.78 194 TYR A C 1
ATOM 1484 O O . TYR A 1 194 ? 37.053 -2.897 -26.327 1.00 41.78 194 TYR A O 1
ATOM 1492 N N . LYS A 1 195 ? 37.784 -2.204 -28.353 1.00 40.38 195 LYS A N 1
ATOM 1493 C CA . LYS A 1 195 ? 37.991 -3.468 -29.066 1.00 40.38 195 LYS A CA 1
ATOM 1494 C C . LYS A 1 195 ? 38.421 -3.213 -30.501 1.00 40.38 195 LYS A C 1
ATOM 1496 O O . LYS A 1 195 ? 37.772 -2.376 -31.159 1.00 40.38 195 LYS A O 1
#

Solvent-accessible surface area (backbone atoms only — not comparable to full-atom values): 10958 Å² total; per-residue (Å²): 52,40,85,59,76,30,85,71,44,40,76,44,72,46,74,62,20,33,43,35,50,94,92,45,75,38,72,25,34,35,26,35,34,83,60,25,68,34,46,65,27,39,58,61,50,52,79,79,56,70,48,77,50,65,35,32,34,15,72,52,68,92,48,56,70,66,53,51,52,51,52,46,61,78,36,25,90,36,40,41,47,67,49,39,41,78,84,35,61,62,61,56,20,48,60,67,44,62,94,56,63,64,35,37,68,66,51,50,72,69,55,47,52,52,47,48,48,44,47,56,43,33,77,43,51,28,70,26,63,75,53,74,96,72,45,95,71,62,82,55,54,48,61,66,89,49,36,38,91,85,49,28,32,36,75,86,44,87,94,43,63,59,48,32,69,59,30,53,56,71,60,64,87,87,57,48,51,59,51,48,23,54,54,34,41,49,43,48,68,48,78,78,86,81,127

Secondary structure (DSSP, 8-state):
-B-S-HHHHTT-EEEEEEEEETTEEEEEEEEEETTEEEHHHHHHHTTT--SS-EEEEES-TTS-HHHHHHHHHHTTTSBHHHHHTTTS-HHHHHHHHTTS-SBGGG--HHHHHHHHHHHHSEEEEB-----GGG-SS-S--B-GGGB-TTT-BBSSSTT-B--GGGBS----TTTHHHHHHHHHHHHHHS-----

pLDDT: mean 91.34, std 10.34, range [40.38, 98.56]

Sequence (195 aa):
MTDFPHKTLQGISLDDVTLSYGKHVITHDLLFTHFGLSGPAALRMSSFVKGGEVLSLDVLPQLSEEDLTAFLEENREKSLKNALKTLLPERLAEFFVQGYPEKVKQLTEKECDQLVQSIKGLKIPVTGKMSLAKSFVTKGGVSLKEINPKTLESKLVPGLHFAGEVMDINAHTGGFNITSALCTGWVAGSNQIYK

Foldseek 3Di:
DFPDPQVLQAADKAAQKWKDDDPDIDTGIWGRHNVGIDDQRVLVCQVVDFAQGKMWIQRCPVADLVRQLVQLVVQQAAFQLVSCVVVDPNSVSVVLCPPHDGGSVRDDPVNSSVSSCCNGTPIIGGGGDDDPVPRPADADAAEPVQADPQQQAGVVDPPDHDAARNYNDDDGPDCVSVVRRVVRVCSNPPDPPPD